Protein AF-F6IGX7-F1 (afdb_monomer_lite)

Structure (mmCIF, N/CA/C/O backbone):
data_AF-F6IGX7-F1
#
_entry.id   AF-F6IGX7-F1
#
loop_
_atom_site.group_PDB
_atom_site.id
_atom_site.type_symbol
_atom_site.label_atom_id
_atom_site.label_alt_id
_atom_site.label_comp_id
_atom_site.label_asym_id
_atom_site.label_entity_id
_atom_site.label_seq_id
_atom_site.pdbx_PDB_ins_code
_atom_site.Cartn_x
_atom_site.Cartn_y
_atom_site.Cartn_z
_atom_site.occupancy
_atom_site.B_iso_or_equiv
_atom_site.auth_seq_id
_atom_site.auth_comp_id
_atom_site.auth_asym_id
_atom_site.auth_atom_id
_atom_site.pdbx_PDB_model_num
ATOM 1 N N . MET A 1 1 ? 56.106 -0.792 3.809 1.00 37.12 1 MET A N 1
ATOM 2 C CA . MET A 1 1 ? 54.776 -0.364 3.332 1.00 37.12 1 MET A CA 1
ATOM 3 C C . MET A 1 1 ? 53.857 -1.551 3.513 1.00 37.12 1 MET A C 1
ATOM 5 O O . MET A 1 1 ? 53.827 -2.421 2.654 1.00 37.12 1 MET A O 1
ATOM 9 N N . ASP A 1 2 ? 53.245 -1.650 4.687 1.00 32.78 2 ASP A N 1
ATOM 10 C CA . ASP A 1 2 ? 52.366 -2.763 5.033 1.00 32.78 2 ASP A CA 1
ATOM 11 C C . ASP A 1 2 ? 50.932 -2.343 4.706 1.00 32.78 2 ASP A C 1
ATOM 13 O O . ASP A 1 2 ? 50.369 -1.449 5.340 1.00 32.78 2 ASP A O 1
ATOM 17 N N . VAL A 1 3 ? 50.390 -2.891 3.620 1.00 50.28 3 VAL A N 1
ATOM 18 C CA . VAL A 1 3 ? 48.989 -2.691 3.255 1.00 50.28 3 VAL A CA 1
ATOM 19 C C . VAL A 1 3 ? 48.201 -3.688 4.084 1.00 50.28 3 VAL A C 1
ATOM 21 O O . VAL A 1 3 ? 48.096 -4.860 3.722 1.00 50.28 3 VAL A O 1
ATOM 24 N N . ALA A 1 4 ? 47.652 -3.207 5.197 1.00 50.91 4 ALA A N 1
ATOM 25 C CA . ALA A 1 4 ? 46.679 -3.932 5.992 1.00 50.91 4 ALA A CA 1
ATOM 26 C C . ALA A 1 4 ? 45.508 -4.359 5.089 1.00 50.91 4 ALA A C 1
ATOM 28 O O . ALA A 1 4 ? 44.619 -3.569 4.769 1.00 50.91 4 ALA A O 1
ATOM 29 N N . LYS A 1 5 ? 45.519 -5.622 4.653 1.00 53.91 5 LYS A N 1
ATOM 30 C CA . LYS A 1 5 ? 44.348 -6.284 4.083 1.00 53.91 5 LYS A CA 1
ATOM 31 C C . LYS A 1 5 ? 43.342 -6.448 5.211 1.00 53.91 5 LYS A C 1
ATOM 33 O O . LYS A 1 5 ? 43.475 -7.335 6.050 1.00 53.91 5 LYS A O 1
ATOM 38 N N . THR A 1 6 ? 42.353 -5.567 5.241 1.00 51.34 6 THR A N 1
ATOM 39 C CA . THR A 1 6 ? 41.159 -5.740 6.066 1.00 51.34 6 THR A CA 1
ATOM 40 C C . THR A 1 6 ? 40.519 -7.079 5.681 1.00 51.34 6 THR A C 1
ATOM 42 O O . THR A 1 6 ? 40.345 -7.328 4.484 1.00 51.34 6 THR A O 1
ATOM 45 N N . PRO A 1 7 ? 40.209 -7.973 6.634 1.00 49.00 7 PRO A N 1
ATOM 46 C CA . PRO A 1 7 ? 39.621 -9.259 6.300 1.00 49.00 7 PRO A CA 1
ATOM 47 C C . PRO A 1 7 ? 38.206 -9.020 5.764 1.00 49.00 7 PRO A C 1
ATOM 49 O O . PRO A 1 7 ? 37.332 -8.512 6.464 1.00 49.00 7 PRO A O 1
ATOM 52 N N . THR A 1 8 ? 37.985 -9.357 4.494 1.00 55.50 8 THR A N 1
ATOM 53 C CA . THR A 1 8 ? 36.684 -9.334 3.809 1.00 55.50 8 THR A CA 1
ATOM 54 C C . THR A 1 8 ? 35.797 -10.486 4.290 1.00 55.50 8 THR A C 1
ATOM 56 O O . THR A 1 8 ? 35.366 -11.310 3.487 1.00 55.50 8 THR A O 1
ATOM 59 N N . THR A 1 9 ? 35.566 -10.588 5.598 1.00 50.28 9 THR A N 1
ATOM 60 C CA . THR A 1 9 ? 34.873 -11.740 6.202 1.00 50.28 9 THR A CA 1
ATOM 61 C C . THR A 1 9 ? 33.489 -11.405 6.750 1.00 50.28 9 THR A C 1
ATOM 63 O O . THR A 1 9 ? 32.900 -12.252 7.402 1.00 50.28 9 THR A O 1
ATOM 66 N N . ASP A 1 10 ? 32.923 -10.224 6.475 1.00 40.88 10 ASP A N 1
ATOM 67 C CA . ASP A 1 10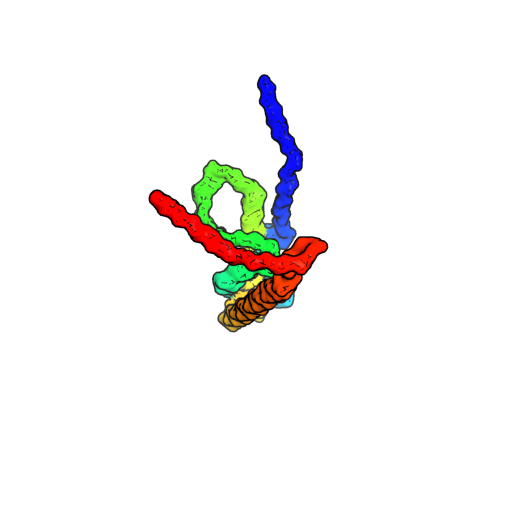 ? 31.564 -9.933 6.961 1.00 40.88 10 ASP A CA 1
ATOM 68 C C . ASP A 1 10 ? 30.715 -9.049 6.035 1.00 40.88 10 ASP A C 1
ATOM 70 O O . ASP A 1 10 ? 29.949 -8.191 6.460 1.00 40.88 10 ASP A O 1
ATOM 74 N N . LEU A 1 11 ? 30.813 -9.270 4.719 1.00 44.50 11 LEU A N 1
ATOM 75 C CA . LEU A 1 11 ? 29.824 -8.754 3.759 1.00 44.50 11 LEU A CA 1
ATOM 76 C C . LEU A 1 11 ? 28.602 -9.674 3.655 1.00 44.50 11 LEU A C 1
ATOM 78 O O . LEU A 1 11 ? 28.011 -9.804 2.587 1.00 44.50 11 LEU A O 1
ATOM 82 N N . ASN A 1 12 ? 28.190 -10.267 4.775 1.00 39.62 12 ASN A N 1
ATOM 83 C CA . ASN A 1 12 ? 26.838 -10.786 4.925 1.00 39.62 12 ASN A CA 1
ATOM 84 C C . ASN A 1 12 ? 25.929 -9.703 5.527 1.00 39.62 12 ASN A C 1
ATOM 86 O O . ASN A 1 12 ? 25.052 -9.980 6.340 1.00 39.62 12 ASN A O 1
ATOM 90 N N . ILE A 1 13 ? 26.121 -8.448 5.088 1.00 38.94 13 ILE A N 1
ATOM 91 C CA . ILE A 1 13 ? 25.035 -7.472 5.077 1.00 38.94 13 ILE A CA 1
ATOM 92 C C . ILE A 1 13 ? 23.962 -8.146 4.237 1.00 38.94 13 ILE A C 1
ATOM 94 O O . ILE A 1 13 ? 24.094 -8.219 3.013 1.00 38.94 13 ILE A O 1
ATOM 98 N N . THR A 1 14 ? 22.944 -8.698 4.892 1.00 46.41 14 THR A N 1
ATOM 99 C CA . THR A 1 14 ? 21.705 -9.122 4.254 1.00 46.41 14 THR A CA 1
ATOM 100 C C . THR A 1 14 ? 21.193 -7.903 3.512 1.00 46.41 14 THR A C 1
ATOM 102 O O . THR A 1 14 ? 20.573 -7.018 4.097 1.00 46.41 14 THR A O 1
ATOM 105 N N . LYS A 1 15 ? 21.576 -7.786 2.240 1.00 50.34 15 LYS A N 1
ATOM 106 C CA . LYS A 1 15 ? 21.113 -6.759 1.328 1.00 50.34 15 LYS A CA 1
ATOM 107 C C . LYS A 1 15 ? 19.615 -6.967 1.312 1.00 50.34 15 LYS A C 1
ATOM 109 O O . LYS A 1 15 ? 19.172 -7.956 0.746 1.00 50.34 15 LYS A O 1
ATOM 114 N N . GLU A 1 16 ? 18.883 -6.128 2.042 1.00 57.47 16 GLU A N 1
ATOM 115 C CA . GLU A 1 16 ? 17.433 -6.221 2.134 1.00 57.47 16 GLU A CA 1
ATOM 116 C C . GLU A 1 16 ? 16.914 -6.181 0.704 1.00 57.47 16 GLU A C 1
ATOM 118 O O . GLU A 1 16 ? 16.973 -5.156 0.013 1.00 57.47 16 GLU A O 1
ATOM 123 N N . GLU A 1 17 ? 16.561 -7.365 0.218 1.00 76.81 17 GLU A N 1
ATOM 124 C CA . GLU A 1 17 ? 16.121 -7.565 -1.140 1.00 76.81 17 GLU A CA 1
ATOM 125 C C . GLU A 1 17 ? 14.785 -6.849 -1.256 1.00 76.81 17 GLU A C 1
ATOM 127 O O . GLU A 1 17 ? 13.909 -6.988 -0.398 1.00 76.81 17 GLU A O 1
ATOM 132 N N . ILE A 1 18 ? 14.661 -5.999 -2.275 1.00 84.50 18 ILE A N 1
ATOM 133 C CA . ILE A 1 18 ? 13.432 -5.245 -2.490 1.00 84.50 18 ILE A CA 1
ATOM 134 C C . ILE A 1 18 ? 12.314 -6.275 -2.679 1.00 84.50 18 ILE A C 1
ATOM 136 O O . ILE A 1 18 ? 12.430 -7.111 -3.578 1.00 84.50 18 ILE A O 1
ATOM 140 N N . PRO A 1 19 ? 11.236 -6.235 -1.873 1.00 89.56 19 PRO A N 1
ATOM 141 C CA . PRO A 1 19 ? 10.157 -7.201 -1.991 1.00 89.56 19 PRO A CA 1
ATOM 142 C C . PRO A 1 19 ? 9.626 -7.256 -3.432 1.00 89.56 19 PRO A C 1
ATOM 144 O O . PRO A 1 19 ? 9.354 -6.193 -3.998 1.00 89.56 19 PRO A O 1
ATOM 147 N N . PRO A 1 20 ? 9.414 -8.449 -4.024 1.00 91.25 20 PRO A N 1
ATOM 148 C CA . PRO A 1 20 ? 9.014 -8.576 -5.429 1.00 91.25 20 PRO A CA 1
ATOM 149 C C . PRO A 1 20 ? 7.766 -7.770 -5.801 1.00 91.25 20 PRO A C 1
ATOM 151 O O . PRO A 1 20 ? 7.681 -7.226 -6.896 1.00 91.25 20 PRO A O 1
ATOM 154 N N . ILE A 1 21 ? 6.821 -7.610 -4.869 1.00 91.38 21 ILE A N 1
ATOM 155 C CA . ILE A 1 21 ? 5.625 -6.786 -5.084 1.00 91.38 21 ILE A CA 1
ATOM 156 C C . ILE A 1 21 ? 5.934 -5.295 -5.286 1.00 91.38 21 ILE A C 1
ATOM 158 O O . ILE A 1 21 ? 5.211 -4.606 -6.002 1.00 91.38 21 ILE A O 1
ATOM 162 N N . LEU A 1 22 ? 7.005 -4.782 -4.676 1.00 93.19 22 LEU A N 1
ATOM 163 C CA . LEU A 1 22 ? 7.442 -3.402 -4.879 1.00 93.19 22 LEU A CA 1
ATOM 164 C C . LEU A 1 22 ? 8.235 -3.250 -6.181 1.00 93.19 22 LEU A C 1
ATOM 166 O O . LEU A 1 22 ? 8.169 -2.191 -6.797 1.00 93.19 22 LEU A O 1
ATOM 170 N N . ILE A 1 23 ? 8.919 -4.306 -6.635 1.00 93.56 23 ILE A N 1
ATOM 171 C CA . ILE A 1 23 ? 9.516 -4.353 -7.979 1.00 93.56 23 ILE A CA 1
ATOM 172 C C . ILE A 1 23 ? 8.405 -4.307 -9.034 1.00 93.56 23 ILE A C 1
ATOM 174 O O . ILE A 1 23 ? 8.437 -3.467 -9.927 1.00 93.56 23 ILE A O 1
ATOM 178 N N . GLU A 1 24 ? 7.351 -5.111 -8.870 1.00 93.12 24 GLU A N 1
ATOM 179 C CA . GLU A 1 24 ? 6.185 -5.074 -9.761 1.00 93.12 24 GLU A CA 1
ATOM 180 C C . GLU A 1 24 ? 5.511 -3.689 -9.772 1.00 93.12 24 GLU A C 1
ATOM 182 O O . GLU A 1 24 ? 5.018 -3.230 -10.803 1.00 93.12 24 GLU A O 1
ATOM 187 N N . ALA A 1 25 ? 5.498 -2.995 -8.631 1.00 95.56 25 ALA A N 1
ATOM 188 C CA . ALA A 1 25 ? 4.986 -1.633 -8.551 1.00 95.56 25 ALA A CA 1
ATOM 189 C C . ALA A 1 25 ? 5.868 -0.613 -9.293 1.00 95.56 25 ALA A C 1
ATOM 191 O O . ALA A 1 25 ? 5.324 0.361 -9.807 1.00 95.56 25 ALA A O 1
ATOM 192 N N . ILE A 1 26 ? 7.187 -0.831 -9.381 1.00 95.31 26 ILE A N 1
ATOM 193 C CA . ILE A 1 26 ? 8.091 -0.019 -10.216 1.00 95.31 26 ILE A CA 1
ATOM 194 C C . ILE A 1 26 ? 7.790 -0.252 -11.698 1.00 95.31 26 ILE A C 1
ATOM 196 O O . ILE A 1 26 ? 7.621 0.711 -12.444 1.00 95.31 26 ILE A O 1
ATOM 200 N N . ASP A 1 27 ? 7.704 -1.515 -12.115 1.00 95.88 27 ASP A N 1
ATOM 201 C CA . ASP A 1 27 ? 7.553 -1.872 -13.530 1.00 95.88 27 ASP A CA 1
ATOM 202 C C . ASP A 1 27 ? 6.159 -1.527 -14.068 1.00 95.88 27 ASP A C 1
ATOM 204 O O . ASP A 1 27 ? 5.991 -1.140 -15.226 1.00 95.88 27 ASP A O 1
ATOM 208 N N . LYS A 1 28 ? 5.137 -1.693 -13.222 1.00 95.75 28 LYS A N 1
ATOM 209 C CA . LYS A 1 28 ? 3.722 -1.595 -13.588 1.00 95.75 28 LYS A CA 1
ATOM 210 C C . LYS A 1 28 ? 2.909 -0.853 -12.516 1.00 95.75 28 LYS A C 1
ATOM 212 O O . LYS A 1 28 ? 2.024 -1.442 -11.889 1.00 95.75 28 LYS A O 1
ATOM 217 N N . PRO A 1 29 ? 3.159 0.448 -12.286 1.00 95.06 29 PRO A N 1
ATOM 218 C CA . PRO A 1 29 ? 2.503 1.204 -11.215 1.00 95.06 29 PRO A CA 1
ATOM 219 C C . PRO A 1 29 ? 0.988 1.372 -11.411 1.00 95.06 29 PRO A C 1
ATOM 221 O O . PRO A 1 29 ? 0.256 1.490 -10.431 1.00 95.06 29 PRO A O 1
ATOM 224 N N . TYR A 1 30 ? 0.513 1.354 -12.661 1.00 96.81 30 TYR A N 1
ATOM 225 C CA . TYR A 1 30 ? -0.886 1.620 -13.027 1.00 96.81 30 TYR A CA 1
ATOM 226 C C . TYR A 1 30 ? -1.573 0.454 -13.752 1.00 96.81 30 TYR A C 1
ATOM 228 O O . TYR A 1 30 ? -2.620 0.638 -14.372 1.00 96.81 30 TYR A O 1
ATOM 236 N N . ASP A 1 31 ? -0.985 -0.742 -13.715 1.00 96.62 31 ASP A N 1
ATOM 237 C CA . ASP A 1 31 ? -1.554 -1.900 -14.402 1.00 96.62 31 ASP A CA 1
ATOM 238 C C . ASP A 1 31 ? -2.834 -2.395 -13.711 1.00 96.62 31 ASP A C 1
ATOM 240 O O . ASP A 1 31 ? -2.912 -2.516 -12.486 1.00 96.62 31 ASP A O 1
ATOM 244 N N . LEU A 1 32 ? -3.844 -2.677 -14.533 1.00 97.25 32 LEU A N 1
ATOM 245 C CA . LEU A 1 32 ? -5.152 -3.197 -14.134 1.00 97.25 32 LEU A CA 1
ATOM 246 C C . LEU A 1 32 ? -5.445 -4.569 -14.745 1.00 97.25 32 LEU A C 1
ATOM 248 O O . LEU A 1 32 ? -6.568 -5.067 -14.607 1.00 97.25 32 LEU A O 1
ATOM 252 N N . THR A 1 33 ? -4.461 -5.176 -15.414 1.00 96.75 33 THR A N 1
ATOM 253 C CA . THR A 1 33 ? -4.562 -6.538 -15.941 1.00 96.75 33 THR A CA 1
ATOM 254 C C . THR A 1 33 ? -5.028 -7.477 -14.827 1.00 96.75 33 THR A C 1
ATOM 256 O O . THR A 1 33 ? -4.519 -7.443 -13.709 1.00 96.75 33 THR A O 1
ATOM 259 N N . ASP A 1 34 ? -6.075 -8.254 -15.105 1.00 95.06 34 ASP A N 1
ATOM 260 C CA . ASP A 1 34 ? -6.727 -9.176 -14.164 1.00 95.06 34 ASP A CA 1
ATOM 261 C C . ASP A 1 34 ? -7.337 -8.551 -12.890 1.00 95.06 34 ASP A C 1
ATOM 263 O O . ASP A 1 34 ? -7.778 -9.273 -11.990 1.00 95.06 34 ASP A O 1
ATOM 267 N N . LEU A 1 35 ? -7.471 -7.222 -12.821 1.00 96.94 35 LEU A N 1
ATOM 268 C CA . LEU A 1 35 ? -8.089 -6.490 -11.705 1.00 96.94 35 LEU A CA 1
ATOM 269 C C . LEU A 1 35 ? -9.488 -5.966 -12.065 1.00 96.94 35 LEU A C 1
ATOM 271 O O . LEU A 1 35 ? -9.841 -4.820 -11.784 1.00 96.94 35 LEU A O 1
ATOM 275 N N . GLY A 1 36 ? -10.307 -6.801 -12.710 1.00 96.12 36 GLY A N 1
ATOM 276 C CA . GLY A 1 36 ? -11.650 -6.431 -13.180 1.00 96.12 36 GLY A CA 1
ATOM 277 C C . GLY A 1 36 ? -12.719 -6.355 -12.082 1.00 96.12 36 GLY A C 1
ATOM 278 O O . GLY A 1 36 ? -13.687 -5.611 -12.215 1.00 96.12 36 GLY A O 1
ATOM 279 N N . ARG A 1 37 ? -12.556 -7.095 -10.979 1.00 98.00 37 ARG A N 1
ATOM 280 C CA . ARG A 1 37 ? -13.549 -7.211 -9.893 1.00 98.00 37 ARG A CA 1
ATOM 281 C C . ARG A 1 37 ? -13.027 -6.618 -8.589 1.00 98.00 37 ARG A C 1
ATOM 283 O O . ARG A 1 37 ? -11.838 -6.720 -8.295 1.00 98.00 37 ARG A O 1
ATOM 290 N N . CYS A 1 38 ? -13.926 -6.126 -7.735 1.00 98.38 38 CYS A N 1
ATOM 291 C CA . CYS A 1 38 ? -13.548 -5.575 -6.427 1.00 98.38 38 CYS A CA 1
ATOM 292 C C . CYS A 1 38 ? -12.733 -6.550 -5.569 1.00 98.38 38 CYS A C 1
ATOM 294 O O . CYS A 1 38 ? -11.752 -6.139 -4.967 1.00 98.38 38 CYS A O 1
ATOM 296 N N . LYS A 1 39 ? -13.054 -7.852 -5.577 1.00 98.25 39 LYS A N 1
ATOM 297 C CA . LYS A 1 39 ? -12.270 -8.865 -4.845 1.00 98.25 39 LYS A CA 1
ATOM 298 C C . LYS A 1 39 ? -10.801 -8.924 -5.295 1.00 98.25 39 LYS A C 1
ATOM 300 O O . LYS A 1 39 ? -9.923 -9.163 -4.476 1.00 98.25 39 LYS A O 1
ATOM 305 N N . GLN A 1 40 ? -10.535 -8.708 -6.584 1.00 98.25 40 GLN A N 1
ATOM 306 C CA . GLN A 1 40 ? -9.173 -8.701 -7.128 1.00 98.25 40 GLN A CA 1
ATOM 307 C C . GLN A 1 40 ? -8.426 -7.429 -6.713 1.00 98.25 40 GLN A C 1
ATOM 309 O O . GLN A 1 40 ? -7.268 -7.513 -6.318 1.00 98.25 40 GLN A O 1
ATOM 314 N N . LEU A 1 41 ? -9.105 -6.276 -6.729 1.00 98.12 41 LEU A N 1
ATOM 315 C CA . LEU A 1 41 ? -8.549 -5.015 -6.229 1.00 98.12 41 LEU A CA 1
ATOM 316 C C . LEU A 1 41 ? -8.243 -5.080 -4.727 1.00 98.12 41 LEU A C 1
ATOM 318 O O . LEU A 1 41 ? -7.158 -4.681 -4.323 1.00 98.12 41 LEU A O 1
ATOM 322 N N . VAL A 1 42 ? -9.153 -5.640 -3.922 1.00 98.06 42 VAL A N 1
ATOM 323 C CA . VAL A 1 42 ? -8.951 -5.852 -2.477 1.00 98.06 42 VAL A CA 1
ATOM 324 C C . VAL A 1 42 ? -7.698 -6.683 -2.238 1.00 98.06 42 VAL A C 1
ATOM 326 O O . VAL A 1 42 ? -6.787 -6.216 -1.565 1.00 98.06 42 VAL A O 1
ATOM 329 N N . ALA A 1 43 ? -7.596 -7.851 -2.878 1.00 97.75 43 ALA A N 1
ATOM 330 C CA . ALA 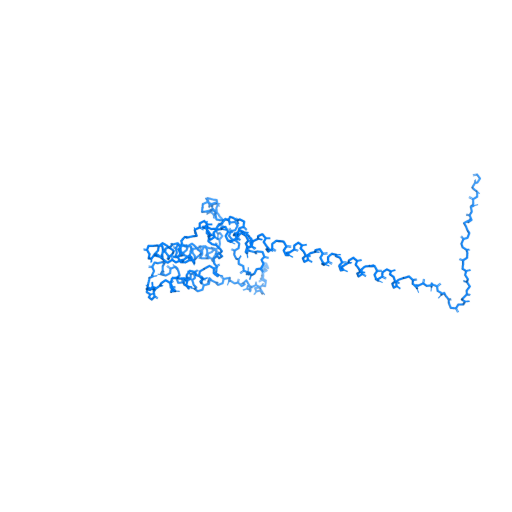A 1 43 ? -6.430 -8.714 -2.724 1.00 97.75 43 ALA A CA 1
ATOM 331 C C . ALA A 1 43 ? -5.126 -8.021 -3.163 1.00 97.75 43 ALA A C 1
ATOM 333 O O . ALA A 1 43 ? -4.083 -8.208 -2.543 1.00 97.75 43 ALA A O 1
ATOM 334 N N . ALA A 1 44 ? -5.159 -7.214 -4.228 1.00 97.06 44 ALA A N 1
ATOM 335 C CA . ALA A 1 44 ? -3.985 -6.472 -4.680 1.00 97.06 44 ALA A CA 1
ATOM 336 C C . ALA A 1 44 ? -3.545 -5.401 -3.666 1.00 97.06 44 ALA A C 1
ATOM 338 O O . ALA A 1 44 ? -2.349 -5.287 -3.392 1.00 97.06 44 ALA A O 1
ATOM 339 N N . VAL A 1 45 ? -4.494 -4.661 -3.084 1.00 97.44 45 VAL A N 1
ATOM 340 C CA . VAL A 1 45 ? -4.211 -3.662 -2.042 1.00 97.44 45 VAL A CA 1
ATOM 341 C C . VAL A 1 45 ? -3.714 -4.327 -0.756 1.00 97.44 45 VAL A C 1
ATOM 343 O O . VAL A 1 45 ? -2.693 -3.907 -0.226 1.00 97.44 45 VAL A O 1
ATOM 346 N N . GLU A 1 46 ? -4.334 -5.418 -0.304 1.00 95.94 46 GLU A N 1
ATOM 347 C CA . GLU A 1 46 ? -3.918 -6.145 0.908 1.00 95.94 46 GLU A CA 1
ATOM 348 C C . GLU A 1 46 ? -2.491 -6.697 0.808 1.00 95.94 46 GLU A C 1
ATOM 350 O O . GLU A 1 46 ? -1.725 -6.660 1.778 1.00 95.94 46 GLU A O 1
ATOM 355 N N . ARG A 1 47 ? -2.087 -7.178 -0.375 1.00 94.88 47 ARG A N 1
ATOM 356 C CA . ARG A 1 47 ? -0.697 -7.600 -0.595 1.00 94.88 47 ARG A CA 1
ATOM 357 C C . ARG A 1 47 ? 0.276 -6.426 -0.454 1.00 94.88 47 ARG A C 1
ATOM 359 O O . ARG A 1 47 ? 1.338 -6.598 0.141 1.00 94.88 47 ARG A O 1
ATOM 366 N N . LEU A 1 48 ? -0.083 -5.241 -0.958 1.00 94.88 48 LEU A N 1
ATOM 367 C CA . LEU A 1 48 ? 0.722 -4.029 -0.772 1.00 94.88 48 LEU A CA 1
ATOM 368 C C . LEU A 1 48 ? 0.754 -3.614 0.702 1.00 94.88 48 LEU A C 1
ATOM 370 O O . LEU A 1 48 ? 1.834 -3.357 1.226 1.00 94.88 48 LEU A O 1
ATOM 374 N N . ASP A 1 49 ? -0.377 -3.639 1.406 1.00 92.56 49 ASP A N 1
ATOM 375 C CA . ASP A 1 49 ? -0.458 -3.320 2.838 1.00 92.56 49 ASP A CA 1
ATOM 376 C C . ASP A 1 49 ? 0.358 -4.297 3.695 1.00 92.56 49 ASP A C 1
ATOM 378 O O . ASP A 1 49 ? 0.977 -3.898 4.685 1.00 92.56 49 ASP A O 1
ATOM 382 N N . THR A 1 50 ? 0.488 -5.557 3.270 1.00 90.19 50 THR A N 1
ATOM 383 C CA . THR A 1 50 ? 1.354 -6.563 3.913 1.00 90.19 50 THR A CA 1
ATOM 384 C C . THR A 1 50 ? 2.838 -6.194 3.856 1.00 90.19 50 THR A C 1
ATOM 386 O O . THR A 1 50 ? 3.586 -6.616 4.738 1.00 90.19 50 THR A O 1
ATOM 389 N N . ILE A 1 51 ? 3.259 -5.307 2.945 1.00 90.94 51 ILE A N 1
ATOM 390 C CA . ILE A 1 51 ? 4.647 -4.815 2.837 1.00 90.94 51 ILE A CA 1
ATOM 391 C C . ILE A 1 51 ? 4.809 -3.339 3.230 1.00 90.94 51 ILE A C 1
ATOM 393 O O . ILE A 1 51 ? 5.810 -2.983 3.845 1.00 90.94 51 ILE A O 1
ATOM 397 N N . LEU A 1 52 ? 3.812 -2.495 2.976 1.00 89.06 52 LEU A N 1
ATOM 398 C CA . LEU A 1 52 ? 3.863 -1.051 3.245 1.00 89.06 52 LEU A CA 1
ATOM 399 C C . LEU A 1 52 ? 3.284 -0.667 4.612 1.00 89.06 52 LEU A C 1
ATOM 401 O O . LEU A 1 52 ? 3.572 0.409 5.123 1.00 89.06 52 LEU A O 1
ATOM 405 N N . GLY A 1 53 ? 2.493 -1.553 5.215 1.00 88.00 53 GLY A N 1
ATOM 406 C CA . GLY A 1 53 ? 1.784 -1.286 6.463 1.00 88.00 53 GLY A CA 1
ATOM 407 C C . GLY A 1 53 ? 0.472 -0.534 6.228 1.00 88.00 53 GLY A C 1
ATOM 408 O O . GLY A 1 53 ? 0.063 -0.369 5.075 1.00 88.00 53 GLY A O 1
ATOM 409 N N . PRO A 1 54 ? -0.194 -0.101 7.312 1.00 86.75 54 PRO A N 1
ATOM 410 C CA . PRO A 1 54 ? -1.428 0.674 7.236 1.00 86.75 54 PRO A CA 1
ATOM 411 C C . PRO A 1 54 ? -1.277 1.906 6.338 1.00 86.75 54 PRO A C 1
ATOM 413 O O . PRO A 1 54 ? -0.215 2.528 6.285 1.00 86.75 54 PRO A O 1
ATOM 416 N N . ASP A 1 55 ? -2.334 2.252 5.608 1.00 89.44 55 ASP A N 1
ATOM 417 C CA . ASP A 1 55 ? -2.295 3.380 4.682 1.00 89.44 55 ASP A CA 1
ATOM 418 C C . ASP A 1 55 ? -2.471 4.736 5.385 1.00 89.44 55 ASP A C 1
ATOM 420 O O . ASP A 1 55 ? -2.904 4.826 6.535 1.00 89.44 55 ASP A O 1
ATOM 424 N N . MET A 1 56 ? -2.098 5.812 4.693 1.00 87.44 56 MET A N 1
ATOM 425 C CA . MET A 1 56 ? -2.132 7.182 5.209 1.00 87.44 56 MET A CA 1
ATOM 426 C C . MET A 1 56 ? -3.554 7.719 5.448 1.00 87.44 56 MET A C 1
ATOM 428 O O . MET A 1 56 ? -3.709 8.767 6.070 1.00 87.44 56 MET A O 1
ATOM 432 N N . ASP A 1 57 ? -4.575 7.000 4.972 1.00 87.81 57 ASP A N 1
ATOM 433 C CA . ASP A 1 57 ? -5.993 7.271 5.223 1.00 87.81 57 ASP A CA 1
ATOM 434 C C . ASP A 1 57 ? -6.473 6.798 6.610 1.00 87.81 57 ASP A C 1
ATOM 436 O O . ASP A 1 57 ? -7.587 7.125 7.018 1.00 87.81 57 ASP A O 1
ATOM 440 N N . LEU A 1 58 ? -5.630 6.075 7.356 1.00 87.94 58 LEU A N 1
ATOM 441 C CA . LEU A 1 58 ? -5.846 5.731 8.761 1.00 87.94 58 LEU A CA 1
ATOM 442 C C . LEU A 1 58 ? -5.127 6.718 9.696 1.00 87.94 58 LEU A C 1
ATOM 444 O O . LEU A 1 58 ? -4.085 7.253 9.319 1.00 87.94 58 LEU A O 1
ATOM 448 N N . PRO A 1 59 ? -5.636 6.955 10.919 1.00 83.00 59 PRO A N 1
ATOM 449 C CA . PRO A 1 59 ? -5.034 7.882 11.881 1.00 83.00 59 PRO A CA 1
ATOM 450 C C . PRO A 1 59 ? -3.616 7.457 12.298 1.00 83.00 59 PRO A C 1
ATOM 452 O O . PRO A 1 59 ? -3.274 6.274 12.249 1.00 83.00 59 PRO A O 1
ATOM 455 N N . GLN A 1 60 ? -2.781 8.424 12.694 1.00 74.56 60 GLN A N 1
ATOM 456 C CA . GLN A 1 60 ? -1.356 8.223 13.003 1.00 74.56 60 GLN A CA 1
ATOM 457 C C . GLN A 1 60 ? -1.155 7.131 14.065 1.00 74.56 60 GLN A C 1
ATOM 459 O O . GLN A 1 60 ? -0.335 6.235 13.884 1.00 74.56 60 GLN A O 1
ATOM 464 N N . GLU A 1 61 ? -1.988 7.136 15.102 1.00 71.88 61 GLU A N 1
ATOM 465 C CA . GLU A 1 61 ? -1.971 6.182 16.212 1.00 71.88 61 GLU A CA 1
ATOM 466 C C . GLU A 1 61 ? -2.213 4.746 15.721 1.00 71.88 61 GLU A C 1
ATOM 468 O O . GLU A 1 61 ? -1.608 3.796 16.217 1.00 71.88 61 GLU A O 1
ATOM 473 N N . ALA A 1 62 ? -3.061 4.577 14.700 1.00 70.19 62 ALA A N 1
ATOM 474 C CA . ALA A 1 62 ? -3.300 3.279 14.075 1.00 70.19 62 ALA A CA 1
ATOM 475 C C . ALA A 1 62 ? -2.126 2.824 13.195 1.00 70.19 62 ALA A C 1
ATOM 477 O O . ALA A 1 62 ? -1.893 1.622 13.060 1.00 70.19 62 ALA A O 1
ATOM 478 N N . ARG A 1 63 ? -1.368 3.758 12.609 1.00 72.19 63 ARG A N 1
ATOM 479 C CA . ARG A 1 63 ? -0.182 3.441 11.798 1.00 72.19 63 ARG A CA 1
ATOM 480 C C . ARG A 1 63 ? 1.018 3.065 12.666 1.00 72.19 63 ARG A C 1
ATOM 482 O O . ARG A 1 63 ? 1.704 2.091 12.357 1.00 72.19 63 ARG A O 1
ATOM 489 N N . ASP A 1 64 ? 1.224 3.782 13.767 1.00 65.88 64 ASP A N 1
ATOM 490 C CA . ASP A 1 64 ? 2.386 3.625 14.648 1.00 65.88 64 ASP A CA 1
ATOM 491 C C . ASP A 1 64 ? 2.333 2.318 15.467 1.00 65.88 64 ASP A C 1
ATOM 493 O O . ASP A 1 64 ? 3.362 1.722 15.776 1.00 65.88 64 ASP A O 1
ATOM 497 N N . ARG A 1 65 ? 1.139 1.797 15.783 1.00 59.38 65 ARG A N 1
ATOM 498 C CA . ARG A 1 65 ? 0.991 0.551 16.565 1.00 59.38 65 ARG A CA 1
ATOM 499 C C . ARG A 1 65 ? 1.339 -0.718 15.795 1.00 59.38 65 ARG A C 1
ATOM 501 O O . ARG A 1 65 ? 1.821 -1.686 16.386 1.00 59.38 65 ARG A O 1
ATOM 508 N N . VAL A 1 66 ? 1.130 -0.732 14.479 1.00 56.28 66 VAL A N 1
ATOM 509 C CA . VAL A 1 66 ? 1.407 -1.919 13.652 1.00 56.28 66 VAL A CA 1
ATOM 510 C C . VAL A 1 66 ? 2.912 -2.190 13.535 1.00 56.28 66 VAL A C 1
ATOM 512 O O . VAL A 1 66 ? 3.303 -3.343 13.337 1.00 56.28 66 VAL A O 1
ATOM 515 N N . SER A 1 67 ? 3.773 -1.188 13.760 1.00 53.72 67 SER A N 1
ATOM 516 C CA . SER A 1 67 ? 5.227 -1.396 13.794 1.00 53.72 67 SER A CA 1
ATOM 517 C C . SER A 1 67 ? 5.730 -2.091 15.064 1.00 53.72 67 SER A C 1
ATOM 519 O O . SER A 1 67 ? 6.865 -2.557 15.073 1.00 53.72 67 SER A O 1
ATOM 521 N N . ALA A 1 68 ? 4.924 -2.178 16.130 1.00 50.69 68 ALA A N 1
ATOM 522 C CA . ALA A 1 68 ? 5.383 -2.656 17.435 1.00 50.69 68 ALA A CA 1
ATOM 523 C C . ALA A 1 68 ? 5.164 -4.162 17.692 1.00 50.69 68 ALA A C 1
ATOM 525 O O . ALA A 1 68 ? 5.746 -4.685 18.637 1.00 50.69 68 ALA A O 1
ATOM 526 N N . GLY A 1 69 ? 4.339 -4.874 16.904 1.00 50.09 69 GLY A N 1
ATOM 527 C CA . GLY A 1 69 ? 3.839 -6.191 17.346 1.00 50.09 69 GLY A CA 1
ATOM 528 C C . GLY A 1 69 ? 3.648 -7.324 16.334 1.00 50.09 69 GLY A C 1
ATOM 529 O O . GLY A 1 69 ? 3.283 -8.414 16.772 1.00 50.09 69 GLY A O 1
ATOM 530 N N . ARG A 1 70 ? 3.841 -7.160 15.012 1.00 47.34 70 ARG A N 1
ATOM 531 C CA . ARG A 1 70 ? 3.593 -8.307 14.100 1.00 47.34 70 ARG A CA 1
ATOM 532 C C . ARG A 1 70 ? 4.422 -8.432 12.827 1.00 47.34 70 ARG A C 1
ATOM 534 O O . ARG A 1 70 ? 4.335 -9.467 12.181 1.00 47.34 70 ARG A O 1
ATOM 541 N N . VAL A 1 71 ? 5.240 -7.469 12.428 1.00 44.09 71 VAL A N 1
ATOM 542 C CA . VAL A 1 71 ? 5.996 -7.626 11.179 1.00 44.09 71 VAL A CA 1
ATOM 543 C C . VAL A 1 71 ? 7.336 -6.925 11.323 1.00 44.09 71 VAL A C 1
ATOM 545 O O . VAL A 1 71 ? 7.369 -5.755 11.688 1.00 44.09 71 VAL A O 1
ATOM 548 N N . ALA A 1 72 ? 8.433 -7.622 11.024 1.00 49.75 72 ALA A N 1
ATOM 549 C CA . ALA A 1 72 ? 9.703 -6.972 10.722 1.00 49.75 72 ALA A CA 1
ATOM 550 C C . ALA A 1 72 ? 9.459 -6.053 9.521 1.00 49.75 72 ALA A C 1
ATOM 552 O O . ALA A 1 72 ? 9.309 -6.529 8.395 1.00 49.75 72 ALA A O 1
ATOM 553 N N . LYS A 1 73 ? 9.258 -4.755 9.756 1.00 51.53 73 LYS A N 1
ATOM 554 C CA . LYS A 1 73 ? 8.754 -3.881 8.702 1.00 51.53 73 LYS A CA 1
ATOM 555 C C . LYS A 1 73 ? 9.265 -2.473 8.868 1.00 51.53 73 LYS A C 1
ATOM 557 O O . LYS A 1 73 ? 8.898 -1.788 9.815 1.00 51.53 73 LYS A O 1
ATOM 562 N N . TRP A 1 74 ? 10.119 -2.107 7.915 1.00 49.72 74 TRP A N 1
ATOM 563 C CA . TRP A 1 74 ? 10.480 -0.764 7.479 1.00 49.72 74 TRP A CA 1
ATOM 564 C C . TRP A 1 74 ? 9.637 0.325 8.137 1.00 49.72 74 TRP A C 1
ATOM 566 O O . TRP A 1 74 ? 8.619 0.767 7.608 1.00 49.72 74 TRP A O 1
ATOM 576 N N . VAL A 1 75 ? 10.081 0.749 9.317 1.00 45.50 75 VAL A N 1
ATOM 577 C CA . VAL A 1 75 ? 9.565 1.936 9.979 1.00 45.50 75 VAL A CA 1
ATOM 578 C C . VAL A 1 75 ? 9.936 3.099 9.072 1.00 45.50 75 VAL A C 1
ATOM 580 O O . VAL A 1 75 ? 11.083 3.541 9.031 1.00 45.50 75 VAL A O 1
ATOM 583 N N . VAL A 1 76 ? 8.967 3.597 8.308 1.00 52.09 76 VAL A N 1
ATOM 584 C CA . VAL A 1 76 ? 9.105 4.870 7.604 1.00 52.09 76 VAL A CA 1
ATOM 585 C C . VAL A 1 76 ? 8.906 5.978 8.644 1.00 52.09 76 VAL A C 1
ATOM 587 O O . VAL A 1 76 ? 7.971 6.765 8.557 1.00 52.09 76 VAL A O 1
ATOM 590 N N . SER A 1 77 ? 9.799 6.079 9.637 1.00 44.31 77 SER A N 1
ATOM 591 C CA . SER A 1 77 ? 9.840 7.180 10.624 1.00 44.31 77 SER A CA 1
ATOM 592 C C . SER A 1 77 ? 10.193 8.531 9.989 1.00 44.31 77 SER A C 1
ATOM 594 O O . SER A 1 77 ? 10.563 9.488 10.663 1.00 44.31 77 SER A O 1
ATOM 596 N N . SER A 1 78 ? 10.129 8.642 8.665 1.00 48.03 78 SER A N 1
ATOM 597 C CA . SER A 1 78 ? 10.474 9.842 7.916 1.00 48.03 78 SER A CA 1
ATOM 598 C C . SER A 1 78 ? 9.748 9.863 6.572 1.00 48.03 78 SER A C 1
ATOM 600 O O . SER A 1 78 ? 10.375 10.012 5.525 1.00 48.03 78 SER A O 1
ATOM 602 N N . PHE A 1 79 ? 8.415 9.753 6.571 1.00 56.22 79 PHE A N 1
ATOM 603 C CA . PHE A 1 79 ? 7.621 10.247 5.439 1.00 56.22 79 PHE A CA 1
ATOM 604 C C . PHE A 1 79 ? 7.569 11.781 5.492 1.00 56.22 79 PHE A C 1
ATOM 606 O O . PHE A 1 79 ? 6.541 12.399 5.743 1.00 56.22 79 PHE A O 1
ATOM 613 N N . ILE A 1 80 ? 8.730 12.402 5.291 1.00 53.31 80 ILE A N 1
ATOM 614 C CA . ILE A 1 80 ? 8.793 13.740 4.723 1.00 53.31 80 ILE A CA 1
ATOM 615 C C . ILE A 1 80 ? 9.564 13.583 3.418 1.00 53.31 80 ILE A C 1
ATOM 617 O O . ILE A 1 80 ? 10.798 13.473 3.461 1.00 53.31 80 ILE A O 1
ATOM 621 N N . PRO A 1 81 ? 8.880 13.539 2.258 1.00 46.97 81 PRO A N 1
ATOM 622 C CA . PRO A 1 81 ? 9.584 13.798 1.013 1.00 46.97 81 PRO A CA 1
ATOM 623 C C . PRO A 1 81 ? 10.296 15.146 1.204 1.00 46.97 81 PRO A C 1
ATOM 625 O O . PRO A 1 81 ? 9.704 16.073 1.746 1.00 46.97 81 PRO A O 1
ATOM 628 N N . PHE A 1 82 ? 11.579 15.232 0.844 1.00 49.66 82 PHE A N 1
ATOM 629 C CA . PHE A 1 82 ? 12.416 16.449 0.905 1.00 49.66 82 PHE A CA 1
ATOM 630 C C . PHE A 1 82 ? 13.208 16.781 2.190 1.00 49.66 82 PHE A C 1
ATOM 632 O O . PHE A 1 82 ? 13.846 17.831 2.213 1.00 49.66 82 PHE A O 1
ATOM 639 N N . ARG A 1 83 ? 13.353 15.913 3.209 1.00 56.31 83 ARG A N 1
ATOM 640 C CA . ARG A 1 83 ? 14.327 16.171 4.317 1.00 56.31 83 ARG A CA 1
ATOM 641 C C . ARG A 1 83 ? 15.820 16.079 3.911 1.00 56.31 83 ARG A C 1
ATOM 643 O O . ARG A 1 83 ? 16.684 15.864 4.754 1.00 56.31 83 ARG A O 1
ATOM 650 N N . GLY A 1 84 ? 16.138 16.212 2.623 1.00 52.31 84 GLY A N 1
ATOM 651 C CA . GLY A 1 84 ? 17.362 15.680 2.026 1.00 52.31 84 GLY A CA 1
ATOM 652 C C . GLY A 1 84 ? 18.157 16.588 1.094 1.00 52.31 84 GLY A C 1
ATOM 653 O O . GLY A 1 84 ? 19.064 16.056 0.469 1.00 52.31 84 GLY A O 1
ATOM 654 N N . LEU A 1 85 ? 17.925 17.906 1.033 1.00 53.34 85 LEU A N 1
ATOM 655 C CA . LEU A 1 85 ? 18.817 18.808 0.268 1.00 53.34 85 LEU A CA 1
ATOM 656 C C . LEU A 1 85 ? 20.273 18.826 0.797 1.00 53.34 85 LEU A C 1
ATOM 658 O O . LEU A 1 85 ? 21.153 19.387 0.163 1.00 53.34 85 LEU A O 1
ATOM 662 N N . ILE A 1 86 ? 20.557 18.189 1.945 1.00 54.41 86 ILE A N 1
ATOM 663 C CA . ILE A 1 86 ? 21.920 18.046 2.498 1.00 54.41 86 ILE A CA 1
ATOM 664 C C . ILE A 1 86 ? 22.487 16.620 2.297 1.00 54.41 86 ILE A C 1
ATOM 666 O O . ILE A 1 86 ? 23.691 16.402 2.414 1.00 54.41 86 ILE A O 1
ATOM 670 N N . ARG A 1 87 ? 21.666 15.631 1.901 1.00 56.25 87 ARG A N 1
ATOM 671 C CA . ARG A 1 87 ? 22.139 14.253 1.624 1.00 56.25 87 ARG A CA 1
ATOM 672 C C . ARG A 1 87 ? 22.843 14.125 0.267 1.00 56.25 87 ARG A C 1
ATOM 674 O O . ARG A 1 87 ? 23.350 13.059 -0.072 1.00 56.25 87 ARG A O 1
ATOM 681 N N . GLU A 1 88 ? 22.879 15.203 -0.505 1.00 53.75 88 GLU A N 1
ATOM 682 C CA . GLU A 1 88 ? 23.547 15.272 -1.806 1.00 53.75 88 GLU A CA 1
ATOM 683 C C . GLU A 1 88 ? 25.068 15.440 -1.683 1.00 53.75 88 GLU A C 1
ATOM 685 O O . GLU A 1 88 ? 25.781 15.152 -2.639 1.00 53.75 88 GLU A O 1
ATOM 690 N N . LEU A 1 89 ? 25.590 15.783 -0.498 1.00 52.12 89 LEU A N 1
ATOM 691 C CA . LEU A 1 89 ? 27.035 15.931 -0.285 1.00 52.12 89 LEU A CA 1
ATOM 692 C C . LEU A 1 89 ? 27.742 14.667 0.239 1.00 52.12 89 LEU A C 1
ATOM 694 O O . LEU A 1 89 ? 28.965 14.606 0.167 1.00 52.12 89 LEU A O 1
ATOM 698 N N . SER A 1 90 ? 27.028 13.644 0.734 1.00 57.09 90 SER A N 1
ATOM 699 C CA . SER A 1 90 ? 27.667 12.470 1.371 1.00 57.09 90 SER A CA 1
ATOM 700 C C . SER A 1 90 ? 27.528 11.131 0.633 1.00 57.09 90 SER A C 1
ATOM 702 O O . SER A 1 90 ? 28.068 10.130 1.096 1.00 57.09 90 SER A O 1
ATOM 704 N N . GLY A 1 91 ? 26.845 11.072 -0.519 1.00 58.66 91 GLY A N 1
ATOM 705 C CA . GLY A 1 91 ? 26.918 9.903 -1.413 1.00 58.66 91 GLY A CA 1
ATOM 706 C C . GLY A 1 91 ? 26.382 8.575 -0.845 1.00 58.66 91 GLY A C 1
ATOM 707 O O . GLY A 1 91 ? 26.803 7.505 -1.281 1.00 58.66 91 GLY A O 1
ATOM 708 N N . ALA A 1 92 ? 25.445 8.600 0.105 1.00 58.97 92 ALA A N 1
ATOM 709 C CA . ALA A 1 92 ? 24.976 7.391 0.787 1.00 58.97 92 ALA A CA 1
ATOM 710 C C . ALA A 1 92 ? 24.084 6.466 -0.093 1.00 58.97 92 ALA A C 1
ATOM 712 O O . ALA A 1 92 ? 22.968 6.816 -0.494 1.00 58.97 92 ALA A O 1
ATOM 713 N N . ASN A 1 93 ? 24.648 5.282 -0.378 1.00 73.62 93 ASN A N 1
ATOM 714 C CA . ASN A 1 93 ? 24.116 3.992 -0.858 1.00 73.62 93 ASN A CA 1
ATOM 715 C C . ASN A 1 93 ? 23.098 3.950 -2.025 1.00 73.62 93 ASN A C 1
ATOM 717 O O . ASN A 1 93 ? 21.934 4.332 -1.903 1.00 73.62 93 ASN A O 1
ATOM 721 N N . ALA A 1 94 ? 23.503 3.338 -3.149 1.00 79.25 94 ALA A N 1
ATOM 722 C CA . ALA A 1 94 ? 22.626 3.052 -4.295 1.00 79.25 94 ALA A CA 1
ATOM 723 C C . ALA A 1 94 ? 21.460 2.109 -3.940 1.00 79.25 94 ALA A C 1
ATOM 725 O O . ALA A 1 94 ? 20.342 2.329 -4.402 1.00 79.25 94 ALA A O 1
ATOM 726 N N . GLN A 1 95 ? 21.694 1.121 -3.069 1.00 80.81 95 GLN A N 1
ATOM 727 C CA . GLN A 1 95 ? 20.651 0.211 -2.579 1.00 80.81 95 GLN A CA 1
ATOM 728 C C . GLN A 1 95 ? 19.556 0.966 -1.821 1.00 80.81 95 GLN A C 1
ATOM 730 O O . GLN A 1 95 ? 18.371 0.756 -2.041 1.00 80.81 95 GLN A O 1
ATOM 735 N N . GLU A 1 96 ? 19.950 1.904 -0.968 1.00 78.88 96 GLU A N 1
ATOM 736 C CA . GLU A 1 96 ? 19.030 2.707 -0.166 1.00 78.88 96 GLU A CA 1
ATOM 737 C C . GLU A 1 96 ? 18.160 3.621 -1.047 1.00 78.88 96 GLU A C 1
ATOM 739 O O . GLU A 1 96 ? 17.006 3.901 -0.723 1.00 78.88 96 GLU A O 1
ATOM 744 N N . ARG A 1 97 ? 18.697 4.086 -2.185 1.00 82.56 97 ARG A N 1
ATOM 745 C CA . ARG A 1 97 ? 17.909 4.800 -3.203 1.00 82.56 97 ARG A CA 1
ATOM 746 C C . ARG A 1 97 ? 16.918 3.870 -3.895 1.00 82.56 97 ARG A C 1
ATOM 748 O O . ARG A 1 97 ? 15.766 4.256 -4.062 1.00 82.56 97 ARG A O 1
ATOM 755 N N . ALA A 1 98 ? 17.346 2.660 -4.251 1.00 85.25 98 ALA A N 1
ATOM 756 C CA . ALA A 1 98 ? 16.488 1.674 -4.899 1.00 85.25 98 ALA A CA 1
ATOM 757 C C . ALA A 1 98 ? 15.322 1.247 -3.990 1.00 85.25 98 ALA A C 1
ATOM 759 O O . ALA A 1 98 ? 14.174 1.270 -4.423 1.00 85.25 98 ALA A O 1
ATOM 760 N N . VAL A 1 99 ? 15.589 0.966 -2.709 1.00 86.62 99 VAL A N 1
ATOM 761 C CA . VAL A 1 99 ? 14.543 0.633 -1.727 1.00 86.62 99 VAL A CA 1
ATOM 762 C C . VAL A 1 99 ? 13.549 1.784 -1.570 1.00 86.62 99 VAL A C 1
ATOM 764 O O . VAL A 1 99 ? 12.340 1.567 -1.628 1.00 86.62 99 VAL A O 1
ATOM 767 N N . ARG A 1 100 ? 14.029 3.029 -1.436 1.00 86.44 100 ARG A N 1
ATOM 768 C CA . ARG A 1 100 ? 13.138 4.198 -1.366 1.00 86.44 100 ARG A CA 1
ATOM 769 C C . ARG A 1 100 ? 12.272 4.335 -2.611 1.00 86.44 100 ARG A C 1
ATOM 771 O O . ARG A 1 100 ? 11.073 4.551 -2.473 1.00 86.44 100 ARG A O 1
ATOM 778 N N . ALA A 1 101 ? 12.858 4.205 -3.800 1.00 88.94 101 ALA A N 1
ATOM 779 C CA . ALA A 1 101 ? 12.116 4.267 -5.056 1.00 88.94 101 ALA A CA 1
ATOM 780 C C . ALA A 1 101 ? 11.028 3.181 -5.120 1.00 88.94 101 ALA A C 1
ATOM 782 O O . ALA A 1 101 ? 9.894 3.477 -5.488 1.00 88.94 101 ALA A O 1
ATOM 783 N N . ALA A 1 102 ? 11.339 1.963 -4.672 1.00 91.19 102 ALA A N 1
ATOM 784 C CA . ALA A 1 102 ? 10.391 0.855 -4.615 1.00 91.19 102 ALA A CA 1
ATOM 785 C C . ALA A 1 102 ? 9.230 1.111 -3.643 1.00 91.19 102 ALA A C 1
ATOM 787 O O . ALA A 1 102 ? 8.073 0.858 -3.978 1.00 91.19 102 ALA A O 1
ATOM 788 N N . ILE A 1 103 ? 9.510 1.671 -2.462 1.00 92.06 103 ILE A N 1
ATOM 789 C CA . ILE A 1 103 ? 8.467 2.072 -1.505 1.00 92.06 103 ILE A CA 1
ATOM 790 C C . ILE A 1 103 ? 7.564 3.144 -2.123 1.00 92.06 103 ILE A C 1
ATOM 792 O O . ILE A 1 103 ? 6.343 3.020 -2.057 1.00 92.06 103 ILE A O 1
ATOM 796 N N . GLN A 1 104 ? 8.140 4.169 -2.762 1.00 92.75 104 GLN A N 1
ATOM 797 C CA . GLN A 1 104 ? 7.353 5.220 -3.416 1.00 92.75 104 GLN A CA 1
ATOM 798 C C . GLN A 1 104 ? 6.473 4.662 -4.540 1.00 92.75 104 GLN A C 1
ATOM 800 O O . GLN A 1 104 ? 5.299 5.019 -4.628 1.00 92.75 104 GLN A O 1
ATOM 805 N N . ALA A 1 105 ? 7.000 3.741 -5.348 1.00 95.56 105 ALA A N 1
ATOM 806 C CA . ALA A 1 105 ? 6.227 3.060 -6.382 1.00 95.56 105 ALA A CA 1
ATOM 807 C C . ALA A 1 105 ? 5.076 2.231 -5.785 1.00 95.56 105 ALA A C 1
ATOM 809 O O . ALA A 1 105 ? 3.945 2.305 -6.264 1.00 95.56 105 ALA A O 1
ATOM 810 N N . GLY A 1 106 ? 5.329 1.502 -4.693 1.00 95.69 106 GLY A N 1
ATOM 811 C CA . GLY A 1 106 ? 4.300 0.756 -3.966 1.00 95.69 106 GLY A CA 1
ATOM 812 C C . GLY A 1 106 ? 3.188 1.647 -3.413 1.00 95.69 106 GLY A C 1
ATOM 813 O O . GLY A 1 106 ? 2.009 1.328 -3.575 1.00 95.69 106 GLY A O 1
ATOM 814 N N . LEU A 1 107 ? 3.546 2.785 -2.810 1.00 95.31 107 LEU A N 1
ATOM 815 C CA . LEU A 1 107 ? 2.586 3.773 -2.308 1.00 95.31 107 LEU A CA 1
ATOM 816 C C . LEU A 1 107 ? 1.746 4.365 -3.446 1.00 95.31 107 LEU A C 1
ATOM 818 O O . LEU A 1 107 ? 0.519 4.425 -3.338 1.00 95.31 107 LEU A O 1
ATOM 822 N N . ALA A 1 108 ? 2.387 4.743 -4.555 1.00 96.50 108 ALA A N 1
ATOM 823 C CA . ALA A 1 108 ? 1.703 5.261 -5.737 1.00 96.50 108 ALA A CA 1
ATOM 824 C C . ALA A 1 108 ? 0.725 4.229 -6.321 1.00 96.50 108 ALA A C 1
ATOM 826 O O . ALA A 1 108 ? -0.434 4.558 -6.587 1.00 96.50 108 ALA A O 1
ATOM 827 N N . ARG A 1 109 ? 1.154 2.966 -6.448 1.00 97.75 109 ARG A N 1
ATOM 828 C CA . ARG A 1 109 ? 0.301 1.872 -6.926 1.00 97.75 109 ARG A CA 1
ATOM 829 C C . ARG A 1 109 ? -0.876 1.622 -5.988 1.00 97.75 109 ARG A C 1
ATOM 831 O O . ARG A 1 109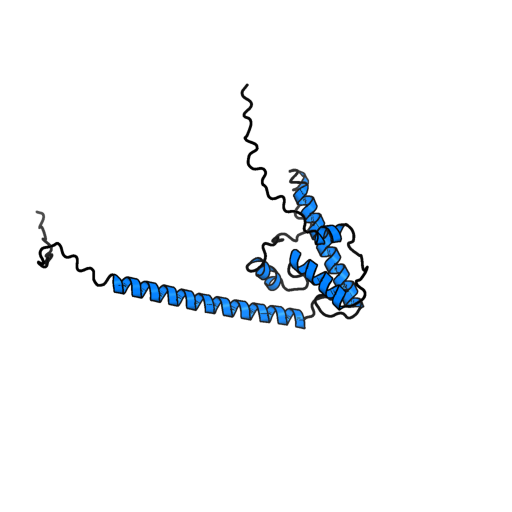 ? -2.004 1.502 -6.459 1.00 97.75 109 ARG A O 1
ATOM 838 N N . ARG A 1 110 ? -0.654 1.595 -4.669 1.00 97.56 110 ARG A N 1
ATOM 839 C CA . ARG A 1 110 ? -1.737 1.444 -3.681 1.00 97.56 110 ARG A CA 1
ATOM 840 C C . ARG A 1 110 ? -2.776 2.556 -3.823 1.00 97.56 110 ARG A C 1
ATOM 842 O O . ARG A 1 110 ? -3.967 2.260 -3.914 1.00 97.56 110 ARG A O 1
ATOM 849 N N . GLY A 1 111 ? -2.328 3.810 -3.888 1.00 96.88 111 GLY A N 1
ATOM 850 C CA . GLY A 1 111 ? -3.208 4.966 -4.066 1.00 96.88 111 GLY A CA 1
ATOM 851 C C . GLY A 1 111 ? -4.020 4.885 -5.360 1.00 96.88 111 GLY A C 1
ATOM 852 O O . GLY A 1 111 ? -5.234 5.089 -5.343 1.00 96.88 111 GLY A O 1
ATOM 853 N N . PHE A 1 112 ? -3.380 4.502 -6.468 1.00 98.00 112 PHE A N 1
ATOM 854 C CA . PHE A 1 112 ? -4.061 4.291 -7.745 1.00 98.00 112 PHE A CA 1
ATOM 855 C C . PHE A 1 112 ? -5.138 3.200 -7.664 1.00 98.00 112 PHE A C 1
ATOM 857 O O . PHE A 1 112 ? -6.285 3.445 -8.040 1.00 98.00 112 PHE A O 1
ATOM 864 N N . LEU A 1 113 ? -4.808 2.020 -7.127 1.00 98.25 113 LEU A N 1
ATOM 865 C CA . LEU A 1 113 ? -5.761 0.912 -7.002 1.00 98.25 113 LEU A CA 1
ATOM 866 C C . LEU A 1 113 ? -6.955 1.276 -6.114 1.00 98.25 113 LEU A C 1
ATOM 868 O O . LEU A 1 113 ? -8.090 0.942 -6.460 1.00 98.25 113 LEU A O 1
ATOM 872 N N . LYS A 1 114 ? -6.721 2.009 -5.018 1.00 98.06 114 LYS A N 1
ATOM 873 C CA . LYS A 1 114 ? -7.791 2.548 -4.167 1.00 98.06 114 LYS A CA 1
ATOM 874 C C . LYS A 1 114 ? -8.667 3.561 -4.902 1.00 98.06 114 LYS A C 1
ATOM 876 O O . LYS A 1 114 ? -9.883 3.542 -4.733 1.00 98.06 114 LYS A O 1
ATOM 881 N N . GLY A 1 115 ? -8.080 4.420 -5.736 1.00 97.69 115 GLY A N 1
ATOM 882 C CA . GLY A 1 115 ? -8.827 5.353 -6.585 1.00 97.69 115 GLY A CA 1
ATOM 883 C C . GLY A 1 115 ? -9.726 4.630 -7.592 1.00 97.69 115 GLY A C 1
ATOM 884 O O . GLY A 1 115 ? -10.914 4.935 -7.702 1.00 97.69 115 GLY A O 1
ATOM 885 N N . VAL A 1 116 ? -9.191 3.607 -8.264 1.00 98.38 116 VAL A N 1
ATOM 886 C CA . VAL A 1 116 ? -9.955 2.762 -9.196 1.00 98.38 116 VAL A CA 1
ATOM 887 C C . VAL A 1 116 ? -11.071 2.013 -8.473 1.00 98.38 116 VAL A C 1
ATOM 889 O O . VAL A 1 116 ? -12.200 1.962 -8.962 1.00 98.38 116 VAL A O 1
ATOM 892 N N . GLY A 1 117 ? -10.793 1.436 -7.304 1.00 98.44 117 GLY A N 1
ATOM 893 C CA . GLY A 1 117 ? -11.821 0.748 -6.533 1.00 98.44 117 GLY A CA 1
ATOM 894 C C . GLY A 1 117 ? -12.885 1.701 -5.989 1.00 98.44 117 GLY A C 1
ATOM 895 O O . GLY A 1 117 ? -14.062 1.358 -6.051 1.00 98.44 117 GLY A O 1
ATOM 896 N N . ALA A 1 118 ? -12.527 2.922 -5.584 1.00 98.06 118 ALA A N 1
ATOM 897 C CA . ALA A 1 118 ? -13.495 3.957 -5.214 1.00 98.06 118 ALA A CA 1
ATOM 898 C C . ALA A 1 118 ? -14.415 4.328 -6.384 1.00 98.06 118 ALA A C 1
ATOM 900 O O . ALA A 1 118 ? -15.634 4.333 -6.226 1.00 98.06 118 ALA A O 1
ATOM 901 N N . GLN A 1 119 ? -13.848 4.555 -7.575 1.00 98.06 119 GLN A N 1
ATOM 902 C CA . GLN A 1 119 ? -14.622 4.814 -8.793 1.00 98.06 119 GLN A CA 1
ATOM 903 C C . GLN A 1 119 ? -15.594 3.664 -9.107 1.00 98.06 119 GLN A C 1
ATOM 905 O O . GLN A 1 119 ? -16.692 3.894 -9.608 1.00 98.06 119 GLN A O 1
ATOM 910 N N . ARG A 1 120 ? -15.200 2.422 -8.805 1.00 97.69 120 ARG A N 1
ATOM 911 C CA . ARG A 1 120 ? -16.005 1.211 -9.029 1.00 97.69 120 ARG A CA 1
ATOM 912 C C . ARG A 1 120 ? -16.942 0.856 -7.867 1.00 97.69 120 ARG A C 1
ATOM 914 O O . ARG A 1 120 ? -17.607 -0.174 -7.940 1.00 97.69 120 ARG A O 1
ATOM 921 N N . GLY A 1 121 ? -16.995 1.662 -6.806 1.00 97.50 121 GLY A N 1
ATOM 922 C CA . GLY A 1 121 ? -17.835 1.395 -5.633 1.00 97.50 121 GLY A CA 1
ATOM 923 C C . GLY A 1 121 ? -17.391 0.183 -4.805 1.00 97.50 121 GLY A C 1
ATOM 924 O O . GLY A 1 121 ? -18.211 -0.447 -4.138 1.00 97.50 121 GLY A O 1
ATOM 925 N N . CYS A 1 122 ? -16.109 -0.179 -4.856 1.00 98.06 122 CYS A N 1
ATOM 926 C CA . CYS A 1 122 ? -15.553 -1.229 -4.014 1.00 98.06 122 CYS A CA 1
ATOM 927 C C . CYS A 1 122 ? -15.487 -0.781 -2.549 1.00 98.06 122 CYS A C 1
ATOM 929 O O . CYS A 1 122 ? -15.338 0.400 -2.250 1.00 98.06 122 CYS A O 1
ATOM 931 N N . ALA A 1 123 ? -15.577 -1.743 -1.632 1.00 96.69 123 ALA A N 1
ATOM 932 C CA . ALA A 1 123 ? -15.386 -1.491 -0.211 1.00 96.69 123 ALA A CA 1
ATOM 933 C C . ALA A 1 123 ? -13.894 -1.400 0.154 1.00 96.69 123 ALA A C 1
ATOM 935 O O . ALA A 1 123 ? -13.021 -1.879 -0.578 1.00 96.69 123 ALA A O 1
ATOM 936 N N . TYR A 1 124 ? -13.623 -0.849 1.338 1.00 95.19 124 TYR A N 1
ATOM 937 C CA . TYR A 1 124 ? -12.312 -0.918 1.978 1.00 95.19 124 TYR A CA 1
ATOM 938 C C . TYR A 1 124 ? -11.839 -2.385 2.078 1.00 95.19 124 TYR A C 1
ATOM 940 O O . TYR A 1 124 ? -12.669 -3.249 2.379 1.00 95.19 124 TYR A O 1
ATOM 948 N N . PRO A 1 125 ? -10.550 -2.696 1.838 1.00 95.75 125 PRO A N 1
ATOM 949 C CA . PRO A 1 125 ? -9.421 -1.781 1.618 1.00 95.75 125 PRO A CA 1
ATOM 950 C C . PRO A 1 125 ? -9.215 -1.310 0.169 1.00 95.75 125 PRO A C 1
ATOM 952 O O . PRO A 1 125 ? -8.332 -0.497 -0.077 1.00 95.75 125 PRO A O 1
ATOM 955 N N . ALA A 1 126 ? -10.025 -1.743 -0.802 1.00 97.25 126 ALA A N 1
ATOM 956 C CA . ALA A 1 126 ? -9.893 -1.313 -2.204 1.00 97.25 126 ALA A CA 1
ATOM 957 C C . ALA A 1 126 ? -10.430 0.103 -2.486 1.00 97.25 126 ALA A C 1
ATOM 959 O O . ALA A 1 126 ? -10.518 0.513 -3.637 1.00 97.25 126 ALA A O 1
ATOM 960 N N . SER A 1 127 ? -10.798 0.854 -1.458 1.00 97.25 127 SER A N 1
ATOM 961 C CA . SER A 1 127 ? -11.244 2.243 -1.532 1.00 97.25 127 SER A CA 1
ATOM 962 C C . SER A 1 127 ? -10.648 3.021 -0.356 1.00 97.25 127 SER A C 1
ATOM 964 O O . SER A 1 127 ? -10.202 2.393 0.611 1.00 97.25 127 SER A O 1
ATOM 966 N N . PRO A 1 128 ? -10.675 4.366 -0.380 1.00 95.75 128 PRO A N 1
ATOM 967 C CA . PRO A 1 128 ? -10.330 5.172 0.784 1.00 95.75 128 PRO A CA 1
ATOM 968 C C . PRO A 1 128 ? -11.102 4.736 2.033 1.00 95.75 128 PRO A C 1
ATOM 970 O O . PRO A 1 128 ? -12.285 4.373 1.952 1.00 95.75 128 PRO A O 1
ATOM 973 N N . ALA A 1 129 ? -10.431 4.770 3.183 1.00 94.38 129 ALA A N 1
ATOM 974 C CA . ALA A 1 129 ? -11.060 4.525 4.472 1.00 94.38 129 ALA A CA 1
ATOM 975 C C . ALA A 1 129 ? -12.202 5.526 4.711 1.00 94.38 129 ALA A C 1
ATOM 977 O O . ALA A 1 129 ? -12.030 6.740 4.634 1.00 94.38 129 ALA A O 1
ATOM 978 N N . THR A 1 130 ? -13.392 5.007 5.012 1.00 93.62 130 THR A N 1
ATOM 979 C CA . THR A 1 130 ? -14.519 5.840 5.452 1.00 93.62 130 THR A CA 1
ATOM 980 C C . THR A 1 130 ? -14.417 6.112 6.947 1.00 93.62 130 THR A C 1
ATOM 982 O O . THR A 1 130 ? -13.759 5.368 7.676 1.00 93.62 130 THR A O 1
ATOM 985 N N . GLN A 1 131 ? -15.157 7.104 7.446 1.00 91.81 131 GLN A N 1
ATOM 986 C CA . GLN A 1 131 ? -15.189 7.395 8.882 1.00 91.81 131 GLN A CA 1
ATOM 987 C C . GLN A 1 131 ? -15.592 6.176 9.727 1.00 91.81 131 GLN A C 1
ATOM 989 O O . GLN A 1 131 ? -15.050 5.951 10.804 1.00 91.81 131 GLN A O 1
ATOM 994 N N . LYS A 1 132 ? -16.501 5.335 9.216 1.00 92.75 132 LYS A N 1
ATOM 995 C CA . LYS A 1 132 ? -16.899 4.091 9.885 1.00 92.75 132 LYS A CA 1
ATOM 996 C C . LYS A 1 132 ? -15.728 3.112 10.018 1.00 92.75 132 LYS A C 1
ATOM 998 O O . LYS A 1 132 ? -15.592 2.478 11.059 1.00 92.75 132 LYS A O 1
ATOM 1003 N N . VAL A 1 133 ? -14.898 2.991 8.979 1.00 91.44 133 VAL A N 1
ATOM 1004 C CA . VAL A 1 133 ? -13.698 2.138 8.992 1.00 91.44 133 VAL A CA 1
ATOM 1005 C C . VAL A 1 133 ? -12.668 2.690 9.973 1.00 91.44 133 VAL A C 1
ATOM 1007 O O . VAL A 1 133 ? -12.157 1.936 10.793 1.00 91.44 133 VAL A O 1
ATOM 1010 N N . ILE A 1 134 ? -12.420 4.001 9.942 1.00 90.12 134 ILE A N 1
ATOM 1011 C CA . ILE A 1 134 ? -11.484 4.668 10.857 1.00 90.12 134 ILE A CA 1
ATOM 1012 C C . ILE A 1 134 ? -11.897 4.437 12.315 1.00 90.12 134 ILE A C 1
ATOM 1014 O O . ILE A 1 134 ? -11.092 3.971 13.119 1.00 90.12 134 ILE A O 1
ATOM 1018 N N . ASN A 1 135 ? -13.167 4.679 12.645 1.00 90.25 135 ASN A N 1
ATOM 1019 C CA . ASN A 1 135 ? -13.682 4.474 13.999 1.00 90.25 135 ASN A CA 1
ATOM 1020 C C . ASN A 1 135 ? -13.584 3.000 14.430 1.00 90.25 135 ASN A C 1
ATOM 1022 O O . ASN A 1 135 ? -13.296 2.718 15.589 1.00 90.25 135 ASN A O 1
ATOM 1026 N N . ALA A 1 136 ? -13.793 2.053 13.508 1.00 87.88 136 ALA A N 1
ATOM 1027 C CA . ALA A 1 136 ? -13.629 0.631 13.797 1.00 87.88 136 ALA A CA 1
ATOM 1028 C C . ALA A 1 136 ? -12.167 0.264 14.103 1.00 87.88 136 ALA A C 1
ATOM 1030 O O . ALA A 1 136 ? -11.932 -0.523 15.016 1.00 87.88 136 ALA A O 1
ATOM 1031 N N . TYR A 1 137 ? -11.199 0.849 13.389 1.00 83.31 137 TYR A N 1
ATOM 1032 C CA . TYR A 1 137 ? -9.770 0.682 13.682 1.00 83.31 137 TYR A CA 1
ATOM 1033 C C . TYR A 1 137 ? -9.400 1.239 15.057 1.00 83.31 137 TYR A C 1
ATOM 1035 O O . TYR A 1 137 ? -8.727 0.564 15.829 1.00 83.31 137 TYR A O 1
ATOM 1043 N N . LEU A 1 138 ? -9.872 2.443 15.390 1.00 83.69 138 LEU A N 1
ATOM 1044 C CA . LEU A 1 138 ? -9.628 3.053 16.700 1.00 83.69 138 LEU A CA 1
ATOM 1045 C C . LEU A 1 138 ? -10.211 2.205 17.838 1.00 83.69 138 LEU A C 1
ATOM 1047 O O . LEU A 1 138 ? -9.509 1.906 18.796 1.00 83.69 138 LEU A O 1
ATOM 1051 N N . ALA A 1 139 ? -11.441 1.713 17.684 1.00 84.56 139 ALA A N 1
ATOM 1052 C CA . ALA A 1 139 ? -12.066 0.847 18.683 1.00 84.56 139 ALA A CA 1
ATOM 1053 C C . ALA A 1 139 ? -11.379 -0.527 18.819 1.00 84.56 139 ALA A C 1
ATOM 1055 O O . ALA A 1 139 ? -11.451 -1.154 19.874 1.00 84.56 139 ALA A O 1
ATOM 1056 N N . GLN A 1 140 ? -10.754 -1.048 17.757 1.00 79.56 140 GLN A N 1
ATOM 1057 C CA . GLN A 1 140 ? -9.929 -2.262 17.850 1.00 79.56 140 GLN A CA 1
ATOM 1058 C C . GLN A 1 140 ? -8.642 -1.983 18.624 1.00 79.56 140 GLN A C 1
ATOM 1060 O O . GLN A 1 140 ? -8.280 -2.746 19.512 1.00 79.56 140 GLN A O 1
ATOM 1065 N N . ASN A 1 141 ? -8.011 -0.853 18.326 1.00 76.12 141 ASN A N 1
ATOM 1066 C CA . ASN A 1 141 ? -6.787 -0.403 18.965 1.00 76.12 141 ASN A CA 1
ATOM 1067 C C . ASN A 1 141 ? -6.961 -0.175 20.477 1.00 76.12 141 ASN A C 1
ATOM 1069 O O . ASN A 1 141 ? -6.090 -0.581 21.239 1.00 76.12 141 ASN A O 1
ATOM 1073 N N . GLU A 1 142 ? -8.072 0.425 20.914 1.00 80.38 142 GLU A N 1
ATOM 1074 C CA . GLU A 1 142 ? -8.405 0.585 22.341 1.00 80.38 142 GLU A CA 1
ATOM 1075 C C . GLU A 1 142 ? -8.514 -0.771 23.050 1.00 80.38 142 GLU A C 1
ATOM 1077 O O . GLU A 1 142 ? -7.875 -0.995 24.070 1.00 80.38 142 GLU A O 1
ATOM 1082 N N . LYS A 1 143 ? -9.227 -1.732 22.451 1.00 74.75 143 LYS A N 1
ATOM 1083 C CA . LYS A 1 143 ? -9.370 -3.083 23.019 1.00 74.75 143 LYS A CA 1
ATOM 1084 C C . LYS A 1 143 ? -8.049 -3.835 23.117 1.00 74.75 143 LYS A C 1
ATOM 1086 O O . LYS A 1 143 ? -7.887 -4.675 23.998 1.00 74.75 143 LYS A O 1
ATOM 1091 N N . ASP A 1 144 ? -7.147 -3.613 22.168 1.00 73.81 144 ASP A N 1
ATOM 1092 C CA . ASP A 1 144 ? -5.829 -4.239 22.180 1.00 73.81 144 ASP A CA 1
ATOM 1093 C C . ASP A 1 144 ? -4.911 -3.612 23.240 1.00 73.81 144 ASP A C 1
ATOM 1095 O O . ASP A 1 144 ? -4.033 -4.308 23.749 1.00 73.81 144 ASP A O 1
ATOM 1099 N N . ASP A 1 145 ? -5.113 -2.340 23.598 1.00 73.19 145 ASP A N 1
ATOM 1100 C CA . ASP A 1 145 ? -4.426 -1.711 24.731 1.00 73.19 145 ASP A CA 1
ATOM 1101 C C . ASP A 1 145 ? -4.982 -2.213 26.063 1.00 73.19 145 ASP A C 1
ATOM 1103 O O . ASP A 1 145 ? -4.200 -2.640 26.908 1.00 73.19 145 ASP A O 1
ATOM 1107 N N . ASP A 1 146 ? -6.312 -2.256 26.210 1.00 74.69 146 ASP A N 1
ATOM 1108 C CA . ASP A 1 146 ? -6.969 -2.765 27.420 1.00 74.69 146 ASP A CA 1
ATOM 1109 C C . ASP A 1 146 ? -6.494 -4.191 27.742 1.00 74.69 146 ASP A C 1
ATOM 1111 O O . ASP A 1 146 ? -6.121 -4.495 28.874 1.00 74.69 146 ASP A O 1
ATOM 1115 N N . LYS A 1 147 ? -6.411 -5.056 26.721 1.00 73.50 147 LYS A N 1
ATOM 1116 C CA . LYS A 1 147 ? -5.882 -6.420 26.876 1.00 73.50 147 LYS A CA 1
ATOM 1117 C C . LYS A 1 147 ? -4.425 -6.449 27.321 1.00 73.50 147 LYS A C 1
ATOM 1119 O O . LYS A 1 147 ? -4.086 -7.249 28.180 1.00 73.50 147 LYS A O 1
ATOM 1124 N N . LYS A 1 148 ? -3.560 -5.601 26.756 1.00 72.12 148 LYS A N 1
ATOM 1125 C CA . LYS A 1 148 ? -2.143 -5.548 27.158 1.00 72.12 148 LYS A CA 1
ATOM 1126 C C . LYS A 1 148 ? -1.979 -5.061 28.592 1.00 72.12 148 LYS A C 1
ATOM 1128 O O . LYS A 1 148 ? -1.095 -5.545 29.295 1.00 72.12 148 LYS A O 1
ATOM 1133 N N . ASP A 1 149 ? -2.797 -4.099 29.007 1.00 72.00 149 ASP A N 1
ATOM 1134 C CA . ASP A 1 149 ? -2.790 -3.591 30.376 1.00 72.00 149 ASP A CA 1
ATOM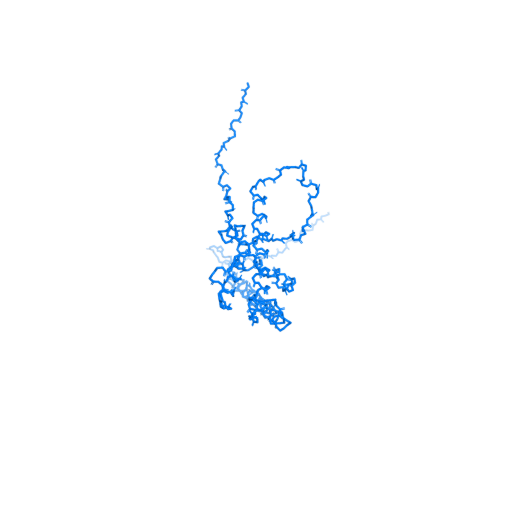 1135 C C . ASP A 1 149 ? -3.276 -4.652 31.367 1.00 72.00 149 ASP A C 1
ATOM 1137 O O . ASP A 1 149 ? -2.755 -4.727 32.482 1.00 72.00 149 ASP A O 1
ATOM 1141 N N . ASP A 1 150 ? -4.239 -5.481 30.974 1.00 71.69 150 ASP A N 1
ATOM 1142 C CA . ASP A 1 150 ? -4.707 -6.606 31.782 1.00 71.69 150 ASP A CA 1
ATOM 1143 C C . ASP A 1 150 ? -3.673 -7.743 31.836 1.00 71.69 150 ASP A C 1
ATOM 1145 O O . ASP A 1 150 ? -3.306 -8.157 32.938 1.00 71.69 150 ASP A O 1
ATOM 1149 N N . ASP A 1 151 ? -3.101 -8.147 30.696 1.00 75.69 151 ASP A N 1
ATOM 1150 C CA . ASP A 1 151 ? -2.024 -9.149 30.624 1.00 75.69 151 ASP A CA 1
ATOM 1151 C C . ASP A 1 151 ? -0.824 -8.734 31.501 1.00 75.69 151 ASP A C 1
ATOM 1153 O O . ASP A 1 151 ? -0.303 -9.525 32.288 1.00 75.69 151 ASP A O 1
ATOM 1157 N N . LYS A 1 152 ? -0.424 -7.455 31.443 1.00 77.56 152 LYS A N 1
ATOM 1158 C CA . LYS A 1 152 ? 0.678 -6.922 32.257 1.00 77.56 152 LYS A CA 1
ATOM 1159 C C . LYS A 1 152 ? 0.370 -6.941 33.756 1.00 77.56 152 LYS A C 1
ATOM 1161 O O . LYS A 1 152 ? 1.260 -7.229 34.554 1.00 77.56 152 LYS A O 1
ATOM 1166 N N . LYS A 1 153 ? -0.865 -6.627 34.163 1.00 72.75 153 LYS A N 1
ATOM 1167 C CA . LYS A 1 153 ? -1.268 -6.697 35.581 1.00 72.75 153 LYS A CA 1
ATOM 1168 C C . LYS A 1 153 ? -1.246 -8.133 36.096 1.00 72.75 153 LYS A C 1
ATOM 1170 O O . LYS A 1 153 ? -0.919 -8.338 37.265 1.00 72.75 153 LYS A O 1
ATOM 1175 N N . ASP A 1 154 ? -1.613 -9.098 35.261 1.00 70.31 154 ASP A N 1
ATOM 1176 C CA . ASP A 1 154 ? -1.593 -10.514 35.622 1.00 70.31 154 ASP A CA 1
ATOM 1177 C C . ASP A 1 154 ? -0.155 -11.046 35.718 1.00 70.31 154 ASP A C 1
ATOM 1179 O O . ASP A 1 154 ? 0.174 -11.723 36.697 1.00 70.31 154 ASP A O 1
ATOM 1183 N N . ASP A 1 155 ? 0.730 -10.645 34.801 1.00 73.56 155 ASP A N 1
ATOM 1184 C CA . ASP A 1 155 ? 2.169 -10.932 34.879 1.00 73.56 155 ASP A CA 1
ATOM 1185 C C . ASP A 1 155 ? 2.818 -10.311 36.131 1.00 73.56 155 ASP A C 1
ATOM 1187 O O . ASP A 1 155 ? 3.568 -10.986 36.841 1.00 73.56 155 ASP A O 1
ATOM 1191 N N . ASP A 1 156 ? 2.502 -9.050 36.452 1.00 75.25 156 ASP A N 1
ATOM 1192 C CA . ASP A 1 156 ? 3.026 -8.360 37.639 1.00 75.25 156 ASP A CA 1
ATOM 1193 C C . ASP A 1 156 ? 2.535 -9.015 38.942 1.00 75.25 156 ASP A C 1
ATOM 1195 O O . ASP A 1 156 ? 3.310 -9.157 39.894 1.00 75.25 156 ASP A O 1
ATOM 1199 N N . LYS A 1 157 ? 1.268 -9.455 39.000 1.00 72.31 157 LYS A N 1
ATOM 1200 C CA . LYS A 1 157 ? 0.727 -10.207 40.148 1.00 72.31 157 LYS A CA 1
ATOM 1201 C C . LYS A 1 157 ? 1.409 -11.558 40.303 1.00 72.31 157 LYS A C 1
ATOM 1203 O O . LYS A 1 157 ? 1.838 -11.879 41.409 1.00 72.31 157 LYS A O 1
ATOM 1208 N N . LYS A 1 158 ? 1.565 -12.306 39.210 1.00 72.06 158 LYS A N 1
ATOM 1209 C CA . LYS A 1 158 ? 2.244 -13.605 39.210 1.00 72.06 158 LYS A CA 1
ATOM 1210 C C . LYS A 1 158 ? 3.703 -13.471 39.651 1.00 72.06 158 LYS A C 1
ATOM 1212 O O . LYS A 1 158 ? 4.135 -14.169 40.558 1.00 72.06 158 LYS A O 1
ATOM 1217 N N . ALA A 1 159 ? 4.424 -12.475 39.133 1.00 70.31 159 ALA A N 1
ATOM 1218 C CA . ALA A 1 159 ? 5.792 -12.174 39.556 1.00 70.31 159 ALA A CA 1
ATOM 1219 C C . ALA A 1 159 ? 5.893 -11.726 41.029 1.00 70.31 159 ALA A C 1
ATOM 1221 O O . ALA A 1 159 ? 6.962 -11.826 41.638 1.00 70.31 159 ALA A O 1
ATOM 1222 N N . GLN A 1 160 ? 4.815 -11.188 41.606 1.00 71.25 160 GLN A N 1
ATOM 1223 C CA . GLN A 1 160 ? 4.752 -10.800 43.014 1.00 71.25 160 GLN A CA 1
ATOM 1224 C C . GLN A 1 160 ? 4.354 -11.968 43.931 1.00 71.25 160 GLN A C 1
ATOM 1226 O O . GLN A 1 160 ? 4.753 -11.966 45.097 1.00 71.25 160 GLN A O 1
ATOM 1231 N N . GLU A 1 161 ? 3.601 -12.947 43.427 1.00 63.19 161 GLU A N 1
ATOM 1232 C CA . GLU A 1 161 ? 3.302 -14.217 44.102 1.00 63.19 161 GLU A CA 1
ATOM 1233 C C . GLU A 1 161 ? 4.519 -15.151 44.094 1.00 63.19 161 GLU A C 1
ATOM 1235 O O . GLU A 1 161 ? 4.929 -15.587 45.168 1.00 63.19 161 GLU A O 1
ATOM 1240 N N . ASP A 1 162 ? 5.198 -15.316 42.954 1.00 61.94 162 ASP A N 1
ATOM 1241 C CA . ASP A 1 162 ? 6.425 -16.121 42.841 1.00 61.94 162 ASP A CA 1
ATOM 1242 C C . ASP A 1 162 ? 7.527 -15.601 43.795 1.00 61.94 162 ASP A C 1
ATOM 1244 O O . ASP A 1 162 ? 8.131 -16.361 44.549 1.00 61.94 162 ASP A O 1
ATOM 1248 N N . ARG A 1 163 ? 7.712 -14.270 43.893 1.00 61.12 163 ARG A N 1
ATOM 1249 C CA . ARG A 1 163 ? 8.646 -13.656 44.867 1.00 61.12 163 ARG A CA 1
ATOM 1250 C C . ARG A 1 163 ? 8.253 -13.865 46.332 1.00 61.12 163 ARG A C 1
ATOM 1252 O O . ARG A 1 163 ? 9.104 -13.713 47.211 1.00 61.12 163 ARG A O 1
ATOM 1259 N N . LYS A 1 164 ? 6.973 -14.103 46.633 1.00 58.53 164 LYS A N 1
ATOM 1260 C CA . LYS A 1 164 ? 6.505 -14.381 48.002 1.00 58.53 164 LYS A CA 1
ATOM 1261 C C . LYS A 1 164 ? 6.684 -15.855 48.356 1.00 58.53 164 LYS A C 1
ATOM 1263 O O . LYS A 1 164 ? 7.035 -16.121 49.505 1.00 58.53 164 LYS A O 1
ATOM 1268 N N . ASP A 1 165 ? 6.511 -16.756 47.392 1.00 57.12 165 ASP A N 1
ATOM 1269 C CA . ASP A 1 165 ? 6.775 -18.189 47.555 1.00 57.12 165 ASP A CA 1
ATOM 1270 C C . ASP A 1 165 ? 8.276 -18.480 47.710 1.00 57.12 165 ASP A C 1
ATOM 1272 O O . ASP A 1 165 ? 8.650 -19.207 48.634 1.00 57.12 165 ASP A O 1
ATOM 1276 N N . ASP A 1 166 ? 9.149 -17.820 46.938 1.00 56.72 166 ASP A N 1
ATOM 1277 C CA . ASP A 1 166 ? 10.610 -17.906 47.124 1.00 56.72 166 ASP A CA 1
ATOM 1278 C C . ASP A 1 166 ? 11.014 -17.436 48.537 1.00 56.72 166 ASP A C 1
ATOM 1280 O O . ASP A 1 166 ? 11.729 -18.119 49.271 1.00 56.72 166 ASP A O 1
ATOM 1284 N N . ARG A 1 167 ? 10.440 -16.315 49.002 1.00 53.09 167 ARG A N 1
ATOM 1285 C CA . ARG A 1 167 ? 10.701 -15.780 50.351 1.00 53.09 167 ARG A CA 1
ATOM 1286 C C . ARG A 1 167 ? 10.136 -16.659 51.476 1.00 53.09 167 ARG A C 1
ATOM 1288 O O . ARG A 1 167 ? 10.597 -16.552 52.614 1.00 53.09 167 ARG A O 1
ATOM 1295 N N . GLN A 1 168 ? 9.136 -17.496 51.196 1.00 52.56 168 GLN A N 1
ATOM 1296 C CA . GLN A 1 168 ? 8.608 -18.479 52.148 1.00 52.56 168 GLN A CA 1
ATOM 1297 C C . GLN A 1 168 ? 9.378 -19.807 52.122 1.00 52.56 168 GLN A C 1
ATOM 1299 O O . GLN A 1 168 ? 9.397 -20.489 53.149 1.00 52.56 168 GLN A O 1
ATOM 1304 N N . GLN A 1 169 ? 10.088 -20.137 51.037 1.00 50.28 169 GLN A N 1
ATOM 1305 C CA . GLN A 1 169 ? 11.037 -21.261 51.009 1.00 50.28 169 GLN A CA 1
ATOM 1306 C C . GLN A 1 169 ? 12.375 -20.930 51.687 1.00 50.28 169 GLN A C 1
ATOM 1308 O O . GLN A 1 169 ? 12.950 -21.801 52.344 1.00 50.28 169 GLN A O 1
ATOM 1313 N N . ASP A 1 170 ? 12.791 -19.662 51.691 1.00 47.34 170 ASP A N 1
ATOM 1314 C CA . ASP A 1 170 ? 13.971 -19.197 52.443 1.00 47.34 170 ASP A CA 1
ATOM 1315 C C . ASP A 1 170 ? 13.716 -19.082 53.964 1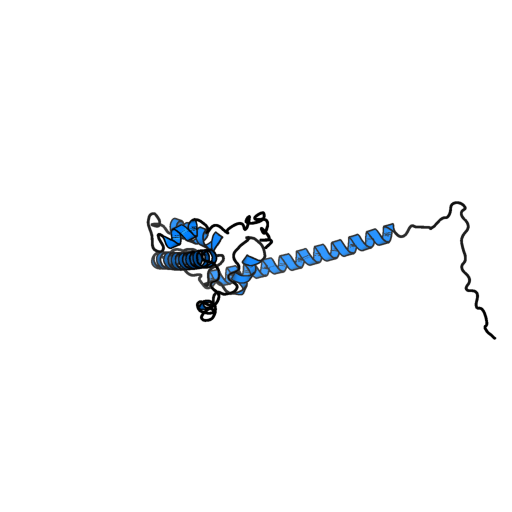.00 47.34 170 ASP A C 1
ATOM 1317 O O . ASP A 1 170 ? 14.638 -18.928 54.769 1.00 47.34 170 ASP A O 1
ATOM 1321 N N . GLY A 1 171 ? 12.455 -19.209 54.393 1.00 45.12 171 GLY A N 1
ATOM 1322 C CA . GLY A 1 171 ? 12.014 -19.145 55.791 1.00 45.12 171 GLY A CA 1
ATOM 1323 C C . GLY A 1 171 ? 12.302 -20.392 56.637 1.00 45.12 171 GLY A C 1
ATOM 1324 O O . GLY A 1 171 ? 11.778 -20.504 57.748 1.00 45.12 171 GLY A O 1
ATOM 1325 N N . LYS A 1 172 ? 13.111 -21.341 56.145 1.00 44.47 172 LYS A N 1
ATOM 1326 C CA . LYS A 1 172 ? 13.604 -22.494 56.921 1.00 44.47 172 LYS A CA 1
ATOM 1327 C C . LYS A 1 172 ? 15.091 -22.800 56.699 1.00 44.47 172 LYS A C 1
ATOM 1329 O O . LYS A 1 172 ? 15.499 -23.952 56.770 1.00 44.47 172 LYS A O 1
ATOM 1334 N N . ALA A 1 173 ? 15.938 -21.789 56.536 1.00 39.38 173 ALA A N 1
ATOM 1335 C CA . ALA A 1 173 ? 17.354 -21.953 56.867 1.00 39.38 173 ALA A CA 1
ATOM 1336 C C . ALA A 1 173 ? 17.560 -21.654 58.363 1.00 39.38 173 ALA A C 1
ATOM 1338 O O . ALA A 1 173 ? 17.967 -20.564 58.756 1.00 39.38 173 ALA A O 1
ATOM 1339 N N . GLN A 1 174 ? 17.257 -22.635 59.222 1.00 43.97 174 GLN A N 1
ATOM 1340 C CA . GLN A 1 174 ? 17.984 -22.732 60.486 1.00 43.97 174 GLN A CA 1
ATOM 1341 C C . GLN A 1 174 ? 19.427 -23.063 60.113 1.00 43.97 174 GLN A C 1
ATOM 1343 O O . GLN A 1 174 ? 19.718 -24.172 59.671 1.00 43.97 174 GLN A O 1
ATOM 1348 N N . GLU A 1 175 ? 20.317 -22.086 60.247 1.00 44.97 175 GLU A N 1
ATOM 1349 C CA . GLU A 1 175 ? 21.750 -22.284 60.082 1.00 44.97 175 GLU A CA 1
ATOM 1350 C C . GLU A 1 175 ? 22.254 -23.130 61.262 1.00 44.97 175 GLU A C 1
ATOM 1352 O O . GLU A 1 175 ? 22.658 -22.632 62.311 1.00 44.97 175 GLU A O 1
ATOM 1357 N N . THR A 1 176 ? 22.141 -24.452 61.132 1.00 40.03 176 THR A N 1
ATOM 1358 C CA . THR A 1 176 ? 22.750 -25.399 62.062 1.00 40.03 176 THR A CA 1
ATOM 1359 C C . THR A 1 176 ? 24.159 -25.708 61.581 1.00 40.03 176 THR A C 1
ATOM 1361 O O . THR A 1 176 ? 24.338 -26.373 60.560 1.00 40.03 176 THR A O 1
ATOM 1364 N N . THR A 1 177 ? 25.172 -25.313 62.348 1.00 46.53 177 THR A N 1
ATOM 1365 C CA . THR A 1 177 ? 26.407 -26.101 62.367 1.00 46.53 177 THR A CA 1
ATOM 1366 C C . THR A 1 177 ? 26.113 -27.442 63.048 1.00 46.53 177 THR A C 1
ATOM 1368 O O . THR A 1 177 ? 25.166 -27.567 63.831 1.00 46.53 177 THR A O 1
ATOM 1371 N N . SER A 1 178 ? 26.895 -28.468 62.716 1.00 48.84 178 SER A N 1
ATOM 1372 C CA . SER A 1 178 ? 26.650 -29.901 62.955 1.00 48.84 178 SER A CA 1
ATOM 1373 C C . SER A 1 178 ? 26.573 -30.368 64.425 1.00 48.84 178 SER A C 1
ATOM 1375 O O . SER A 1 178 ? 26.799 -31.545 64.694 1.00 48.84 178 SER A O 1
ATOM 1377 N N . ALA A 1 179 ? 26.279 -29.487 65.386 1.00 55.91 179 ALA A N 1
ATOM 1378 C CA . ALA A 1 179 ? 26.247 -29.805 66.815 1.00 55.91 179 ALA A CA 1
ATOM 1379 C C . ALA A 1 179 ? 25.102 -29.158 67.635 1.00 55.91 179 ALA A C 1
ATOM 1381 O O . ALA A 1 179 ? 25.066 -29.351 68.844 1.00 55.91 179 ALA A O 1
ATOM 1382 N N . GLY A 1 180 ? 24.146 -28.442 67.025 1.00 48.62 180 GLY A N 1
ATOM 1383 C CA . GLY A 1 180 ? 22.834 -28.175 67.647 1.00 48.62 180 GLY A CA 1
ATOM 1384 C C . GLY A 1 180 ? 22.804 -27.395 68.976 1.00 48.62 180 GLY A C 1
ATOM 1385 O O . GLY A 1 180 ? 22.086 -27.797 69.889 1.00 48.62 180 GLY A O 1
ATOM 1386 N N . VAL A 1 181 ? 23.513 -26.266 69.097 1.00 50.75 181 VAL A N 1
ATOM 1387 C CA . VAL A 1 181 ? 23.396 -25.358 70.262 1.00 50.75 181 VAL A CA 1
ATOM 1388 C C . VAL A 1 181 ? 23.005 -23.945 69.797 1.00 50.75 181 VAL A C 1
ATOM 1390 O O . VAL A 1 181 ? 23.630 -23.441 68.863 1.00 50.75 181 VAL A O 1
ATOM 1393 N N . PRO A 1 182 ? 21.992 -23.286 70.403 1.00 44.66 182 PRO A N 1
ATOM 1394 C CA . PRO A 1 182 ? 21.563 -21.949 69.991 1.00 44.66 182 PRO A CA 1
ATOM 1395 C C . PRO A 1 182 ? 22.573 -20.872 70.414 1.00 44.66 182 PRO A C 1
ATOM 1397 O O . PRO A 1 182 ? 22.997 -20.830 71.569 1.00 44.66 182 PRO A O 1
ATOM 1400 N N . ILE A 1 183 ? 22.925 -19.970 69.492 1.00 52.53 183 ILE A N 1
ATOM 1401 C CA . ILE A 1 183 ? 23.768 -18.803 69.784 1.00 52.53 183 ILE A CA 1
ATOM 1402 C C . ILE A 1 183 ? 22.874 -17.644 70.228 1.00 52.53 183 ILE A C 1
ATOM 1404 O O . ILE A 1 183 ? 22.060 -17.143 69.455 1.00 52.53 183 ILE A O 1
ATOM 1408 N N . VAL A 1 184 ? 23.047 -17.206 71.475 1.00 55.50 184 VAL A N 1
ATOM 1409 C CA . VAL A 1 184 ? 22.504 -15.940 71.978 1.00 55.50 184 VAL A CA 1
ATOM 1410 C C . VAL A 1 184 ? 23.590 -14.883 71.811 1.00 55.50 184 VAL A C 1
ATOM 1412 O O . VAL A 1 184 ? 24.632 -14.943 72.459 1.00 55.50 184 VAL A O 1
ATOM 1415 N N . SER A 1 185 ? 23.374 -13.930 70.910 1.00 56.44 185 SER A N 1
ATOM 1416 C CA . SER A 1 185 ? 24.273 -12.797 70.702 1.00 56.44 185 SER A CA 1
ATOM 1417 C C . SER A 1 185 ? 23.892 -11.647 71.638 1.00 56.44 185 SER A C 1
ATOM 1419 O O . SER A 1 185 ? 22.994 -10.866 71.321 1.00 56.44 185 SER A O 1
ATOM 1421 N N . GLU A 1 186 ? 24.565 -11.531 72.783 1.00 55.88 186 GLU A N 1
ATOM 1422 C CA . GLU A 1 186 ? 24.509 -10.321 73.612 1.00 55.88 186 GLU A CA 1
ATOM 1423 C C . GLU A 1 186 ? 25.570 -9.301 73.155 1.00 55.88 186 GLU A C 1
ATOM 1425 O O . GLU A 1 186 ? 26.728 -9.668 72.930 1.00 55.88 186 GLU A O 1
ATOM 1430 N N . PRO A 1 187 ? 25.217 -8.011 73.008 1.00 59.47 187 PRO A N 1
ATOM 1431 C CA . PRO A 1 187 ? 26.163 -6.985 72.590 1.00 59.47 187 PRO A CA 1
ATOM 1432 C C . PRO A 1 187 ? 27.088 -6.580 73.747 1.00 59.47 187 PRO A C 1
ATOM 1434 O O . PRO A 1 187 ? 26.654 -6.017 74.753 1.00 59.47 187 PRO A O 1
ATOM 1437 N N . VAL A 1 188 ? 28.392 -6.811 73.581 1.00 63.91 188 VAL A N 1
ATOM 1438 C CA . VAL A 1 188 ? 29.424 -6.323 74.506 1.00 63.91 188 VAL A CA 1
ATOM 1439 C C . VAL A 1 188 ? 29.626 -4.823 74.286 1.00 63.91 188 VAL A C 1
ATOM 1441 O O . VAL A 1 188 ? 30.251 -4.398 73.316 1.00 63.91 188 VAL A O 1
ATOM 1444 N N . VAL A 1 189 ? 29.111 -4.005 75.205 1.00 65.38 189 VAL A N 1
ATOM 1445 C CA . VAL A 1 189 ? 29.370 -2.559 75.233 1.00 65.38 189 VAL A CA 1
ATOM 1446 C C . VAL A 1 189 ? 30.722 -2.315 75.905 1.00 65.38 189 VAL A C 1
ATOM 1448 O O . VAL A 1 189 ? 30.826 -2.301 77.132 1.00 65.38 189 VAL A O 1
ATOM 1451 N N . GLN A 1 190 ? 31.775 -2.117 75.112 1.00 62.22 190 GLN A N 1
ATOM 1452 C CA . GLN A 1 190 ? 33.054 -1.636 75.635 1.00 62.22 190 GLN A CA 1
ATOM 1453 C C . GLN A 1 190 ? 32.951 -0.138 75.951 1.00 62.22 190 GLN A C 1
ATOM 1455 O O . GLN A 1 190 ? 32.684 0.676 75.069 1.00 62.22 190 GLN A O 1
ATOM 1460 N N . ARG A 1 191 ? 33.164 0.237 77.219 1.00 55.09 191 ARG A N 1
ATOM 1461 C CA . ARG A 1 191 ? 33.358 1.642 77.608 1.00 55.09 191 ARG A CA 1
ATOM 1462 C C . ARG A 1 191 ? 34.800 2.040 77.308 1.00 55.09 191 ARG A C 1
ATOM 1464 O O . ARG A 1 191 ? 35.724 1.406 77.811 1.00 55.09 191 ARG A O 1
ATOM 1471 N N . ILE A 1 192 ? 34.966 3.077 76.498 1.00 61.41 192 ILE A N 1
ATOM 1472 C CA . ILE A 1 192 ? 36.260 3.685 76.171 1.00 61.41 192 ILE A CA 1
ATOM 1473 C C . ILE A 1 192 ? 36.542 4.792 77.216 1.00 61.41 192 ILE A C 1
ATOM 1475 O O . ILE A 1 192 ? 35.596 5.517 77.540 1.00 61.41 192 ILE A O 1
ATOM 1479 N N . PRO A 1 193 ? 37.764 4.881 77.785 1.00 64.25 193 PRO A N 1
ATOM 1480 C CA . PRO A 1 193 ? 38.156 5.888 78.780 1.00 64.25 193 PRO A CA 1
ATOM 1481 C C . PRO A 1 193 ? 38.329 7.301 78.208 1.00 64.25 193 PRO A C 1
ATOM 1483 O O . PRO A 1 193 ? 38.664 7.425 77.008 1.00 64.25 193 PRO A O 1
#

Radius of gyration: 30.75 Å; chains: 1; bounding box: 73×49×95 Å

Secondary structure (DSSP, 8-state):
----------------PPPHHHHHHHH-T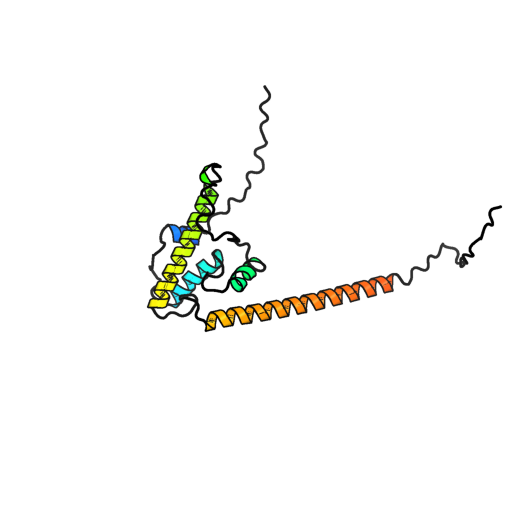T--TT--SHHHHHHHHHHHHHHH-S-TTS-HHHHHHHTTTS------TT--TTTTTTTTSS---HHHHHHHHHHHHHHHHHHHHHHHHHHTTPPTTSSPPPHHHHHHHHHHHHHHHHHHHHHHHHHHHHHHHHHHHHHHHGGG-----TT----------PPP-

pLDDT: mean 73.71, std 19.9, range [32.78, 98.44]

Foldseek 3Di:
DDDPPDPPPPPPPVLPPQPVLLVCLLVCLQDCVVVPDLVSLQVNLVVLCLALPDAPLADPLLRVVVCPPDDPHDPCVDPPPPPPPPVVPPPPDPSVVVNVSSSVSSNSSSVNQQVVCVVVVHDPPSHRDDPVNNVVSVVVVVVVVVVVVVVVVVVVVVVVVVVVVVVVVVVPPPPDDPPDDDDDDDDDDDDDD

Sequence (193 aa):
MDVAKTPTTDLNITKEEIPPILIEAIDKPYDLTDLGRCKQLVAAVERLDTILGPDMDLPQEARDRVSAGRVAKWVVSSFIPFRGLIRELSGANAQERAVRAAIQAGLARRGFLKGVGAQRGCAYPASPATQKVINAYLAQNEKDDDKKDDDKKDDDKKAQEDRKDDRQQDGKAQETTSAGVPIVSEPVVQRIP